Protein AF-A0A499VXT0-F1 (afdb_monomer_lite)

InterPro domains:
  IPR031423 Phosphatase SCO2771 [PF15698] (2-174)

Sequence (211 aa):
MLAARLAGPVATSREESLRSYRLFAARDPRVMIGLDPEWTWEPRDLIELMADKCGVSADPTHTSGHDVIDPERTLEALDAFAARLGKAARDKVPVLLGTGHPHRLLGFYAALADALSAAGCTVLTPAQGHCVDITTRFGLRTYNLDYVRGVALVREPDVLTAGRETGAHSHSPSRFAPRWRLPRRPATPSRNWSSGTMDGSAGQVSWGSRP

Radius of gyration: 21.41 Å; chains: 1; bounding box: 39×70×41 Å

pLDDT: mean 75.23, std 24.84, range [23.08, 97.75]

Structure (mmCIF, N/CA/C/O backbone):
data_AF-A0A499VXT0-F1
#
_entry.id   AF-A0A499VXT0-F1
#
loop_
_atom_site.group_PDB
_atom_site.id
_atom_site.type_symbol
_atom_site.label_atom_id
_atom_site.label_alt_id
_atom_site.label_comp_id
_atom_site.label_asym_id
_atom_site.label_entity_id
_atom_site.label_seq_id
_atom_site.pdbx_PDB_ins_code
_atom_site.Cartn_x
_atom_site.Cartn_y
_atom_site.Cartn_z
_atom_site.occupancy
_atom_site.B_iso_or_equiv
_atom_site.auth_seq_id
_atom_site.auth_comp_id
_atom_site.auth_asym_id
_atom_site.auth_atom_id
_atom_site.pdbx_PDB_model_num
ATOM 1 N N . MET A 1 1 ? -10.548 1.006 -14.641 1.00 73.19 1 MET A N 1
ATOM 2 C CA . MET A 1 1 ? -9.120 1.020 -14.252 1.00 73.19 1 MET A CA 1
ATOM 3 C C . MET A 1 1 ? -8.219 1.601 -15.345 1.00 73.19 1 MET A C 1
ATOM 5 O O . MET A 1 1 ? -7.500 2.552 -15.066 1.00 73.19 1 MET A O 1
ATOM 9 N N . LEU A 1 2 ? -8.327 1.113 -16.588 1.00 80.38 2 LEU A N 1
ATOM 10 C CA . LEU A 1 2 ? -7.557 1.602 -17.746 1.00 80.38 2 LEU A CA 1
ATOM 11 C C . LEU A 1 2 ? -7.797 3.087 -18.078 1.00 80.38 2 LEU A C 1
ATOM 13 O O . LEU A 1 2 ? -6.849 3.850 -18.219 1.00 80.38 2 LEU A O 1
ATOM 17 N N . ALA A 1 3 ? -9.061 3.529 -18.120 1.00 75.50 3 ALA A N 1
ATOM 18 C CA . ALA A 1 3 ? -9.408 4.927 -18.419 1.00 75.50 3 ALA A CA 1
ATOM 19 C C . ALA A 1 3 ? -8.821 5.932 -17.407 1.00 75.50 3 ALA A C 1
ATOM 21 O O . ALA A 1 3 ? -8.505 7.062 -17.762 1.00 75.50 3 ALA A O 1
ATOM 22 N N . ALA A 1 4 ? -8.636 5.500 -16.156 1.00 78.00 4 ALA A N 1
ATOM 23 C CA . ALA A 1 4 ? -8.031 6.297 -15.090 1.00 78.00 4 ALA A CA 1
ATOM 24 C C . ALA A 1 4 ? -6.498 6.143 -15.014 1.00 78.00 4 ALA A C 1
ATOM 26 O O . ALA A 1 4 ? -5.882 6.726 -14.126 1.00 78.00 4 ALA A O 1
ATOM 27 N N . ARG A 1 5 ? -5.889 5.347 -15.910 1.00 80.69 5 ARG A N 1
ATOM 28 C CA . ARG A 1 5 ? -4.453 5.011 -15.936 1.00 80.69 5 ARG A CA 1
ATOM 29 C C . ARG A 1 5 ? -3.916 4.482 -14.603 1.00 80.69 5 ARG A C 1
ATOM 31 O O . ARG A 1 5 ? -2.795 4.786 -14.209 1.00 80.69 5 ARG A O 1
ATOM 38 N N . LEU A 1 6 ? -4.740 3.692 -13.911 1.00 81.12 6 LEU A N 1
ATOM 39 C CA . LEU A 1 6 ? -4.331 2.968 -12.702 1.00 81.12 6 LEU A CA 1
ATOM 40 C C . LEU A 1 6 ? -3.666 1.621 -13.040 1.00 81.12 6 LEU A C 1
ATOM 42 O O . LEU A 1 6 ? -2.870 1.126 -12.255 1.00 81.12 6 LEU A O 1
ATOM 46 N N . ALA A 1 7 ? -4.007 1.046 -14.196 1.00 87.44 7 ALA A N 1
ATOM 47 C CA . ALA A 1 7 ? -3.336 -0.087 -14.835 1.00 87.44 7 ALA A CA 1
ATOM 48 C C . ALA A 1 7 ? -3.391 0.081 -16.357 1.00 87.44 7 ALA A C 1
ATOM 50 O O . ALA A 1 7 ? -4.061 0.987 -16.864 1.00 87.44 7 ALA A O 1
ATOM 51 N N . GLY A 1 8 ? -2.688 -0.790 -17.072 1.00 91.06 8 GLY A N 1
ATOM 52 C CA . GLY A 1 8 ? -2.240 -0.572 -18.437 1.00 91.06 8 GLY A CA 1
ATOM 53 C C . GLY A 1 8 ? -1.033 0.373 -18.450 1.00 91.06 8 GLY A C 1
ATOM 54 O O . GLY A 1 8 ? -0.278 0.413 -17.476 1.00 91.06 8 GLY A O 1
ATOM 55 N N . PRO A 1 9 ? -0.840 1.151 -19.527 1.00 90.56 9 PRO A N 1
ATOM 56 C CA . PRO A 1 9 ? 0.180 2.192 -19.569 1.00 90.56 9 PRO A CA 1
ATOM 57 C C . PRO A 1 9 ? -0.066 3.245 -18.482 1.00 90.56 9 PRO A C 1
ATOM 59 O O . PRO A 1 9 ? -1.096 3.930 -18.483 1.00 90.56 9 PRO A O 1
ATOM 62 N N . VAL A 1 10 ? 0.881 3.373 -17.554 1.00 90.81 10 VAL A N 1
ATOM 63 C CA . VAL A 1 10 ? 0.804 4.337 -16.450 1.00 90.81 10 VAL A CA 1
ATOM 64 C C . VAL A 1 10 ? 1.596 5.607 -16.762 1.00 90.81 10 VAL A C 1
ATOM 66 O O . VAL A 1 10 ? 2.358 5.685 -17.726 1.00 90.81 10 VAL A O 1
ATOM 69 N N . ALA A 1 11 ? 1.377 6.653 -15.962 1.00 88.12 11 ALA A N 1
ATOM 70 C CA . ALA A 1 11 ? 2.071 7.929 -16.137 1.00 88.12 11 ALA A CA 1
ATOM 71 C C . ALA A 1 11 ? 3.573 7.845 -15.808 1.00 88.12 11 ALA A C 1
ATOM 73 O O . ALA A 1 11 ? 4.356 8.605 -16.371 1.00 88.12 11 ALA A O 1
ATOM 74 N N . THR A 1 12 ? 3.962 6.935 -14.912 1.00 89.38 12 THR A N 1
ATOM 75 C CA . THR A 1 12 ? 5.358 6.703 -14.530 1.00 89.38 12 THR A CA 1
ATOM 76 C C . THR A 1 12 ? 6.137 6.125 -15.707 1.00 89.38 12 THR A C 1
ATOM 78 O O . THR A 1 12 ? 5.700 5.163 -16.346 1.00 89.38 12 THR A O 1
ATOM 81 N N . SER A 1 13 ? 7.289 6.722 -16.009 1.00 93.88 13 SER A N 1
ATOM 82 C CA . SER A 1 13 ? 8.159 6.213 -17.065 1.00 93.88 13 SER A CA 1
ATOM 83 C C . SER A 1 13 ? 8.985 5.026 -16.573 1.00 93.88 13 SER A C 1
ATOM 85 O O . SER A 1 13 ? 9.246 4.863 -15.376 1.00 93.88 13 SER A O 1
ATOM 87 N N . ARG A 1 14 ? 9.452 4.206 -17.512 1.00 94.94 14 ARG A N 1
ATOM 88 C CA . ARG A 1 14 ? 10.293 3.048 -17.216 1.00 94.94 14 ARG A CA 1
ATOM 89 C C . ARG A 1 14 ? 11.591 3.456 -16.515 1.00 94.94 14 ARG A C 1
ATOM 91 O O . ARG A 1 14 ? 12.034 2.787 -15.585 1.00 94.94 14 ARG A O 1
ATOM 98 N N . GLU A 1 15 ? 12.179 4.576 -16.916 1.00 95.50 15 GLU A N 1
ATOM 99 C CA . GLU A 1 15 ? 13.384 5.150 -16.319 1.00 95.50 15 GLU A CA 1
ATOM 100 C C . GLU A 1 15 ? 13.170 5.508 -14.844 1.00 95.50 15 GLU A C 1
ATOM 102 O O . GLU A 1 15 ? 14.041 5.249 -14.009 1.00 95.50 15 GLU A O 1
ATOM 107 N N . GLU A 1 16 ? 12.012 6.088 -14.515 1.00 94.25 16 GLU A N 1
ATOM 108 C CA . GLU A 1 16 ? 11.658 6.472 -13.150 1.00 94.25 16 GLU A CA 1
ATOM 109 C C . GLU A 1 16 ? 11.436 5.244 -12.259 1.00 94.25 16 GLU A C 1
ATOM 111 O O . GLU A 1 16 ? 11.973 5.190 -11.144 1.00 94.25 16 GLU A O 1
ATOM 116 N N . SER A 1 17 ? 10.744 4.219 -12.767 1.00 93.12 17 SER A N 1
ATOM 117 C CA . SER A 1 17 ? 10.597 2.928 -12.084 1.00 93.12 17 SER A CA 1
ATOM 118 C C . SER A 1 17 ? 11.957 2.279 -11.816 1.00 93.12 17 SER A C 1
ATOM 120 O O . SER A 1 17 ? 12.287 1.975 -10.669 1.00 93.12 17 SER A O 1
ATOM 122 N N . LEU A 1 18 ? 12.810 2.148 -12.840 1.00 94.69 18 LEU A N 1
ATOM 123 C CA . LEU A 1 18 ? 14.141 1.546 -12.700 1.00 94.69 18 LEU A CA 1
ATOM 124 C C . LEU A 1 18 ? 15.046 2.341 -11.751 1.00 94.69 18 LEU A C 1
ATOM 126 O O . LEU A 1 18 ? 15.821 1.753 -10.991 1.00 94.69 18 LEU A O 1
ATOM 130 N N . ARG A 1 19 ? 14.955 3.675 -11.757 1.00 94.62 19 ARG A N 1
ATOM 131 C CA . ARG A 1 19 ? 15.647 4.521 -10.778 1.00 94.62 19 ARG A CA 1
ATOM 132 C C . ARG A 1 19 ? 15.166 4.225 -9.361 1.00 94.62 19 ARG A C 1
ATOM 134 O O . ARG A 1 19 ? 15.997 4.084 -8.466 1.00 94.62 19 ARG A O 1
ATOM 141 N N . SER A 1 20 ? 13.858 4.108 -9.165 1.00 92.62 20 SER A N 1
ATOM 142 C CA . SER A 1 20 ? 13.257 3.811 -7.864 1.00 92.62 20 SER A CA 1
ATOM 143 C C . SER A 1 20 ? 13.682 2.434 -7.354 1.00 92.62 20 SER A C 1
ATOM 145 O O . SER A 1 20 ? 14.049 2.313 -6.190 1.00 92.62 20 SER A O 1
ATOM 147 N N . TYR A 1 21 ? 13.758 1.424 -8.226 1.00 93.44 21 TYR A N 1
ATOM 148 C CA . TYR A 1 21 ? 14.245 0.089 -7.856 1.00 93.44 21 TYR A CA 1
ATOM 149 C C . TYR A 1 21 ? 15.710 0.122 -7.411 1.00 93.44 21 TYR A C 1
ATOM 151 O O . TYR A 1 21 ? 16.055 -0.459 -6.386 1.00 93.44 21 TYR A O 1
ATOM 159 N N . ARG A 1 22 ? 16.578 0.854 -8.122 1.00 93.94 22 ARG A N 1
ATOM 160 C CA . ARG A 1 22 ? 17.987 1.020 -7.716 1.00 93.94 22 ARG A CA 1
ATOM 161 C C . ARG A 1 22 ? 18.115 1.727 -6.365 1.00 93.94 22 ARG A C 1
ATOM 163 O O . ARG A 1 22 ? 18.929 1.320 -5.544 1.00 93.94 22 ARG A O 1
ATOM 170 N N . LEU A 1 23 ? 17.309 2.761 -6.125 1.00 92.75 23 LEU A N 1
ATOM 171 C CA . LEU A 1 23 ? 17.289 3.475 -4.846 1.00 92.75 23 LEU A CA 1
ATOM 172 C C . LEU A 1 23 ? 16.755 2.590 -3.706 1.00 92.75 23 LEU A C 1
ATOM 174 O O . LEU A 1 23 ? 17.313 2.618 -2.613 1.00 92.75 23 LEU A O 1
ATOM 178 N N . PHE A 1 24 ? 15.740 1.762 -3.967 1.00 92.44 24 PHE A N 1
ATOM 179 C CA . PHE A 1 24 ? 15.217 0.800 -2.994 1.00 92.44 24 PHE A CA 1
ATOM 180 C C . PHE A 1 24 ? 16.256 -0.276 -2.650 1.00 92.44 24 PHE A C 1
ATOM 182 O O . PHE A 1 24 ? 16.489 -0.551 -1.475 1.00 92.44 24 PHE A O 1
ATOM 189 N N . ALA A 1 25 ? 16.939 -0.834 -3.656 1.00 91.75 25 ALA A N 1
ATOM 190 C CA . ALA A 1 25 ? 18.054 -1.768 -3.465 1.00 91.75 25 ALA A CA 1
ATOM 191 C C . ALA A 1 25 ? 19.171 -1.154 -2.600 1.00 91.75 25 ALA A C 1
ATOM 193 O O . ALA A 1 25 ? 19.692 -1.801 -1.693 1.00 91.75 25 ALA A O 1
ATOM 194 N N . ALA A 1 26 ? 19.469 0.132 -2.814 1.00 91.31 26 ALA A N 1
ATOM 195 C CA . ALA A 1 26 ? 20.426 0.903 -2.021 1.00 91.31 26 ALA A CA 1
ATOM 196 C C . ALA A 1 26 ? 19.905 1.334 -0.633 1.00 91.31 26 ALA A C 1
ATOM 198 O O . ALA A 1 26 ? 20.615 2.030 0.092 1.00 91.31 26 ALA A O 1
ATOM 199 N N . ARG A 1 27 ? 18.681 0.937 -0.254 1.00 88.50 27 ARG A N 1
ATOM 200 C CA . ARG A 1 27 ? 18.006 1.316 0.998 1.00 88.50 27 ARG A CA 1
ATOM 201 C C . ARG A 1 27 ? 17.884 2.829 1.197 1.00 88.50 27 ARG A C 1
ATOM 203 O O . ARG A 1 27 ? 17.946 3.320 2.324 1.00 88.50 27 ARG A O 1
ATOM 210 N N . ASP A 1 28 ? 17.703 3.576 0.109 1.00 87.75 28 ASP A N 1
ATOM 211 C CA . ASP A 1 28 ? 17.474 5.014 0.192 1.00 87.75 28 ASP A CA 1
ATOM 212 C C . ASP A 1 28 ? 16.143 5.274 0.914 1.00 87.75 28 ASP A C 1
ATOM 214 O O . ASP A 1 28 ? 15.084 4.902 0.393 1.00 87.75 28 ASP A O 1
ATOM 218 N N . PRO A 1 29 ? 16.156 5.938 2.086 1.00 81.88 29 PRO A N 1
ATOM 219 C CA . PRO A 1 29 ? 14.971 6.090 2.922 1.00 81.88 29 PRO A CA 1
ATOM 220 C C . PRO A 1 29 ? 13.816 6.779 2.192 1.00 81.88 29 PRO A C 1
ATOM 222 O O . PRO A 1 29 ? 12.668 6.576 2.557 1.00 81.88 29 PRO A O 1
ATOM 225 N N . ARG A 1 30 ? 14.064 7.554 1.133 1.00 81.81 30 ARG A N 1
ATOM 226 C CA . ARG A 1 30 ? 13.019 8.304 0.419 1.00 81.81 30 ARG A CA 1
ATOM 227 C C . ARG A 1 30 ? 12.091 7.427 -0.422 1.00 81.81 30 ARG A C 1
ATOM 229 O O . ARG A 1 30 ? 11.018 7.891 -0.791 1.00 81.81 30 ARG A O 1
ATOM 236 N N . VAL A 1 31 ? 12.497 6.198 -0.748 1.00 86.06 31 VAL A N 1
ATOM 237 C CA . VAL A 1 31 ? 11.720 5.272 -1.598 1.00 86.06 31 VAL A CA 1
ATOM 238 C C . VAL A 1 31 ? 11.387 3.954 -0.903 1.00 86.06 31 VAL A C 1
ATOM 240 O O . VAL A 1 31 ? 10.840 3.054 -1.529 1.00 86.06 31 VAL A O 1
ATOM 243 N N . MET A 1 32 ? 11.692 3.834 0.390 1.00 83.44 32 MET A N 1
ATOM 244 C CA . MET A 1 32 ? 11.413 2.619 1.157 1.00 83.44 32 MET A CA 1
ATOM 245 C C . MET A 1 32 ? 9.925 2.420 1.452 1.00 83.44 32 MET A C 1
ATOM 247 O O . MET A 1 32 ? 9.547 1.314 1.816 1.00 83.44 32 MET A O 1
ATOM 251 N N . ILE A 1 33 ? 9.074 3.448 1.301 1.00 77.88 33 ILE A N 1
ATOM 252 C CA . ILE A 1 33 ? 7.602 3.355 1.415 1.00 77.88 33 ILE A CA 1
ATOM 253 C C . ILE A 1 33 ? 7.114 2.636 2.684 1.00 77.88 33 ILE A C 1
ATOM 255 O O . ILE A 1 33 ? 6.152 1.874 2.658 1.00 77.88 33 ILE A O 1
ATOM 259 N N . GLY A 1 34 ? 7.776 2.872 3.821 1.00 73.88 34 GLY A N 1
ATOM 260 C CA . GLY A 1 34 ? 7.408 2.219 5.086 1.00 73.88 34 GLY A CA 1
ATOM 261 C C . GLY A 1 34 ? 7.994 0.816 5.279 1.00 73.88 34 GLY A C 1
ATOM 262 O O . GLY A 1 34 ? 7.798 0.228 6.339 1.00 73.88 34 GLY A O 1
ATOM 263 N N . LEU A 1 35 ? 8.703 0.272 4.288 1.00 80.62 35 LEU A N 1
ATOM 264 C CA . LEU A 1 35 ? 9.250 -1.082 4.310 1.00 80.62 35 LEU A CA 1
ATOM 265 C C . LEU A 1 35 ? 10.674 -1.104 4.880 1.00 80.62 35 LEU A C 1
ATOM 267 O O . LEU A 1 35 ? 11.511 -0.267 4.552 1.00 80.62 35 LEU A O 1
ATOM 271 N N . ASP A 1 36 ? 10.958 -2.119 5.695 1.00 81.56 36 ASP A N 1
ATOM 272 C CA . ASP A 1 36 ? 12.302 -2.477 6.159 1.00 81.56 36 ASP A CA 1
ATOM 273 C C . ASP A 1 36 ? 12.585 -3.921 5.710 1.00 81.56 36 ASP A C 1
ATOM 275 O O . ASP A 1 36 ? 12.209 -4.868 6.408 1.00 81.56 36 ASP A O 1
ATOM 279 N N . PRO A 1 37 ? 13.122 -4.129 4.492 1.00 82.38 37 PRO A N 1
ATOM 280 C CA . PRO A 1 37 ? 13.325 -5.463 3.952 1.00 82.38 37 PRO A CA 1
ATOM 281 C C . PRO A 1 37 ? 14.338 -6.238 4.800 1.00 82.38 37 PRO A C 1
ATOM 283 O O . PRO A 1 37 ? 15.437 -5.759 5.093 1.00 82.38 37 PRO A O 1
ATOM 286 N N . GLU A 1 38 ? 13.975 -7.472 5.164 1.00 82.94 38 GLU A N 1
ATOM 287 C CA . GLU A 1 38 ? 14.787 -8.324 6.046 1.00 82.94 38 GLU A CA 1
ATOM 288 C C . GLU A 1 38 ? 16.175 -8.650 5.455 1.00 82.94 38 GLU A C 1
ATOM 290 O O . GLU A 1 38 ? 17.108 -8.924 6.206 1.00 82.94 38 GLU A O 1
ATOM 295 N N . TRP A 1 39 ? 16.333 -8.589 4.130 1.00 84.88 39 TRP A N 1
ATOM 296 C CA . TRP A 1 39 ? 17.590 -8.843 3.420 1.00 84.88 39 TRP A CA 1
ATOM 297 C C . TRP A 1 39 ? 17.891 -7.767 2.368 1.00 84.88 39 TRP A C 1
ATOM 299 O O . TRP A 1 39 ? 17.098 -6.851 2.128 1.00 84.88 39 TRP A O 1
ATOM 309 N N . THR A 1 40 ? 19.080 -7.843 1.774 1.00 86.31 40 THR A N 1
ATOM 310 C CA . THR A 1 40 ? 19.503 -6.969 0.673 1.00 86.31 40 THR A CA 1
ATOM 311 C C . THR A 1 40 ? 18.896 -7.452 -0.637 1.00 86.31 40 THR A C 1
ATOM 313 O O . THR A 1 40 ? 18.905 -8.647 -0.919 1.00 86.31 40 THR A O 1
ATOM 316 N N . TRP A 1 41 ? 18.366 -6.518 -1.419 1.00 90.44 41 TRP A N 1
ATOM 317 C CA . TRP A 1 41 ? 17.785 -6.780 -2.730 1.00 90.44 41 TRP A CA 1
ATOM 318 C C . TRP A 1 41 ? 18.709 -6.241 -3.808 1.00 90.44 41 TRP A C 1
ATOM 320 O O . TRP A 1 41 ? 19.132 -5.091 -3.711 1.00 90.44 41 TRP A O 1
ATOM 330 N N . GLU A 1 42 ? 18.964 -7.025 -4.852 1.00 91.31 42 GLU A N 1
ATOM 331 C CA . GLU A 1 42 ? 19.613 -6.502 -6.050 1.00 91.31 42 GLU A CA 1
ATOM 332 C C . GLU A 1 42 ? 18.572 -5.865 -6.987 1.00 91.31 42 GLU A C 1
ATOM 334 O O . GLU A 1 42 ? 17.413 -6.294 -7.018 1.00 91.31 42 GLU A O 1
ATOM 339 N N . PRO A 1 43 ? 18.952 -4.877 -7.821 1.00 89.56 43 PRO A N 1
ATOM 340 C CA . PRO A 1 43 ? 18.027 -4.264 -8.775 1.00 89.56 43 PRO A CA 1
ATOM 341 C C . PRO A 1 43 ? 17.334 -5.273 -9.702 1.00 89.56 43 PRO A C 1
ATOM 343 O O . PRO A 1 43 ? 16.180 -5.074 -10.073 1.00 89.56 43 PRO A O 1
ATOM 346 N N . ARG A 1 44 ? 18.017 -6.370 -10.058 1.00 90.44 44 ARG A N 1
ATOM 347 C CA . ARG A 1 44 ? 17.438 -7.462 -10.855 1.00 90.44 44 ARG A CA 1
ATOM 348 C C . ARG A 1 44 ? 16.328 -8.191 -10.099 1.00 90.44 44 ARG A C 1
ATOM 350 O O . ARG A 1 44 ? 15.267 -8.398 -10.676 1.00 90.44 44 ARG A O 1
ATOM 357 N N . ASP A 1 45 ? 16.550 -8.526 -8.828 1.00 92.19 45 ASP A N 1
ATOM 358 C CA . ASP A 1 45 ? 15.551 -9.216 -8.003 1.00 92.19 45 ASP A CA 1
ATOM 359 C C . ASP A 1 45 ? 14.278 -8.367 -7.860 1.00 92.19 45 ASP A C 1
ATOM 361 O O . ASP A 1 45 ? 13.168 -8.894 -7.844 1.00 92.19 45 ASP A O 1
ATOM 365 N N . LEU A 1 46 ? 14.426 -7.038 -7.795 1.00 92.44 46 LEU A N 1
ATOM 366 C CA . LEU A 1 46 ? 13.290 -6.116 -7.768 1.00 92.44 46 LEU A CA 1
ATOM 367 C C . LEU A 1 46 ? 12.545 -6.074 -9.102 1.00 92.44 46 LEU A C 1
ATOM 369 O O . LEU A 1 46 ? 11.322 -6.063 -9.093 1.00 92.44 46 LEU A O 1
ATOM 373 N N . ILE A 1 47 ? 13.240 -6.086 -10.243 1.00 93.94 47 ILE A N 1
ATOM 374 C CA . ILE A 1 47 ? 12.577 -6.157 -11.556 1.00 93.94 47 ILE A CA 1
ATOM 375 C C . ILE A 1 47 ? 11.782 -7.459 -11.677 1.00 93.94 47 ILE A C 1
ATOM 377 O O . ILE A 1 47 ? 10.627 -7.423 -12.089 1.00 93.94 47 ILE A O 1
ATOM 381 N N . GLU A 1 48 ? 12.369 -8.589 -11.280 1.00 94.31 48 GLU A N 1
ATOM 382 C CA . GLU A 1 48 ? 11.688 -9.888 -11.283 1.00 94.31 48 GLU A CA 1
ATOM 383 C C . GLU A 1 48 ? 10.471 -9.886 -10.348 1.00 94.31 48 GLU A C 1
ATOM 385 O O . GLU A 1 48 ? 9.391 -10.325 -10.740 1.00 94.31 48 GLU A O 1
ATOM 390 N N . LEU A 1 49 ? 10.608 -9.318 -9.145 1.00 93.75 49 LEU A N 1
ATOM 391 C CA . LEU A 1 49 ? 9.498 -9.154 -8.207 1.00 93.75 49 LEU A CA 1
ATOM 392 C C . LEU A 1 49 ? 8.379 -8.288 -8.791 1.00 93.75 49 LEU A C 1
ATOM 394 O O . LEU A 1 49 ? 7.208 -8.635 -8.670 1.00 93.75 49 LEU A O 1
ATOM 398 N N . MET A 1 50 ? 8.718 -7.156 -9.404 1.00 94.75 50 MET A N 1
ATOM 399 C CA . MET A 1 50 ? 7.729 -6.242 -9.970 1.00 94.75 50 MET A CA 1
ATOM 400 C C . MET A 1 50 ? 7.076 -6.833 -11.220 1.00 94.75 50 MET A C 1
ATOM 402 O O . MET A 1 50 ? 5.891 -6.604 -11.449 1.00 94.75 50 MET A O 1
ATOM 406 N N . ALA A 1 51 ? 7.799 -7.629 -12.009 1.00 95.38 51 ALA A N 1
ATOM 407 C CA . ALA A 1 51 ? 7.220 -8.373 -13.122 1.00 95.38 51 ALA A CA 1
ATOM 408 C C . ALA A 1 51 ? 6.228 -9.431 -12.615 1.00 95.38 51 ALA A C 1
ATOM 410 O O . ALA A 1 51 ? 5.127 -9.551 -13.144 1.00 95.38 51 ALA A O 1
ATOM 411 N N . ASP A 1 52 ? 6.562 -10.138 -11.532 1.00 94.88 52 ASP A N 1
ATOM 412 C CA . ASP A 1 52 ? 5.653 -11.100 -10.902 1.00 94.88 52 ASP A CA 1
ATOM 413 C C . ASP A 1 52 ? 4.438 -10.427 -10.240 1.00 94.88 52 ASP A C 1
ATOM 415 O O . ASP A 1 52 ? 3.308 -10.882 -10.381 1.00 94.88 52 ASP A O 1
ATOM 419 N N . LYS A 1 53 ? 4.615 -9.326 -9.508 1.00 94.19 53 LYS A N 1
ATOM 420 C CA . LYS A 1 53 ? 3.514 -8.718 -8.738 1.00 94.19 53 LYS A CA 1
ATOM 421 C C . LYS A 1 53 ? 2.690 -7.704 -9.512 1.00 94.19 53 LYS A C 1
ATOM 423 O O . LYS A 1 53 ? 1.503 -7.569 -9.239 1.00 94.19 53 LYS A O 1
ATOM 428 N N . CYS A 1 54 ? 3.300 -7.004 -10.456 1.00 94.56 54 CYS A N 1
ATOM 429 C CA . CYS A 1 54 ? 2.672 -5.901 -11.177 1.00 94.56 54 CYS A CA 1
ATOM 430 C C . CYS A 1 54 ? 2.633 -6.124 -12.691 1.00 94.56 54 CYS A C 1
ATOM 432 O O . CYS A 1 54 ? 2.013 -5.326 -13.382 1.00 94.56 54 CYS A O 1
ATOM 434 N N . GLY A 1 55 ? 3.283 -7.169 -13.216 1.00 94.56 55 GLY A N 1
ATOM 435 C CA . GLY A 1 55 ? 3.309 -7.459 -14.652 1.00 94.56 55 GLY A CA 1
ATOM 436 C C . GLY A 1 55 ? 4.112 -6.461 -15.487 1.00 94.56 55 GLY A C 1
ATOM 437 O O . GLY A 1 55 ? 3.910 -6.378 -16.696 1.00 94.56 55 GLY A O 1
ATOM 438 N N . VAL A 1 56 ? 5.029 -5.707 -14.866 1.00 95.19 56 VAL A N 1
ATOM 439 C CA . VAL A 1 56 ? 5.971 -4.859 -15.614 1.00 95.19 56 VAL A CA 1
ATOM 440 C C . VAL A 1 56 ? 6.907 -5.728 -16.464 1.00 95.19 56 VAL A C 1
ATOM 442 O O . VAL A 1 56 ? 7.106 -6.913 -16.188 1.00 95.19 56 VAL A O 1
ATOM 445 N N . SER A 1 57 ? 7.557 -5.136 -17.470 1.00 93.62 57 SER A N 1
ATOM 446 C CA . SER A 1 57 ? 8.541 -5.865 -18.280 1.00 93.62 57 SER A CA 1
ATOM 447 C C . SER A 1 57 ? 9.696 -6.406 -17.422 1.00 93.62 57 SER A C 1
ATOM 449 O O . SER A 1 57 ? 10.341 -5.653 -16.685 1.00 93.62 57 SER A O 1
ATOM 451 N N . ALA A 1 58 ? 9.984 -7.704 -17.553 1.00 93.69 58 ALA A N 1
ATOM 452 C CA . ALA A 1 58 ? 11.146 -8.360 -16.948 1.00 93.69 58 ALA A CA 1
ATOM 453 C C . ALA A 1 58 ? 12.422 -8.236 -17.805 1.00 93.69 58 ALA A C 1
ATOM 455 O O . ALA A 1 58 ? 13.502 -8.634 -17.368 1.00 93.69 58 ALA A O 1
ATOM 456 N N . ASP A 1 59 ? 12.309 -7.713 -19.031 1.00 91.62 59 ASP A N 1
ATOM 457 C CA . ASP A 1 59 ? 13.432 -7.584 -19.955 1.00 91.62 59 ASP A CA 1
ATOM 458 C C . ASP A 1 59 ? 14.433 -6.530 -19.439 1.00 91.62 59 ASP A C 1
ATOM 460 O O . ASP A 1 59 ? 14.080 -5.351 -19.323 1.00 91.62 59 ASP A O 1
ATOM 464 N N . PRO A 1 60 ? 15.692 -6.910 -19.144 1.00 86.31 60 PRO A N 1
ATOM 465 C CA . PRO A 1 60 ? 16.701 -5.972 -18.658 1.00 86.31 60 PRO A CA 1
ATOM 466 C C . PRO A 1 60 ? 17.122 -4.937 -19.710 1.00 86.31 60 PRO A C 1
ATOM 468 O O . PRO A 1 60 ? 17.704 -3.914 -19.351 1.00 86.31 60 PRO A O 1
ATOM 471 N N . THR A 1 61 ? 16.852 -5.186 -20.993 1.00 90.75 61 THR A N 1
ATOM 472 C CA . THR A 1 61 ? 17.139 -4.243 -22.082 1.00 90.75 61 THR A CA 1
ATOM 473 C C . THR A 1 61 ? 16.044 -3.183 -22.230 1.00 90.75 61 THR A C 1
ATOM 475 O O . THR A 1 61 ? 16.302 -2.091 -22.743 1.00 90.75 61 THR A O 1
ATOM 478 N N . HIS A 1 62 ? 14.849 -3.443 -21.689 1.00 92.56 62 HIS A N 1
ATOM 479 C CA . HIS A 1 62 ? 13.740 -2.499 -21.679 1.00 92.56 62 HIS A CA 1
ATOM 480 C C . HIS A 1 62 ? 13.935 -1.426 -20.598 1.00 92.56 62 HIS A C 1
ATOM 482 O O . HIS A 1 62 ? 13.519 -1.561 -19.439 1.00 92.56 62 HIS A O 1
ATOM 488 N N . THR A 1 63 ? 14.614 -0.351 -20.995 1.00 93.06 63 THR A N 1
ATOM 489 C CA . THR A 1 63 ? 15.103 0.696 -20.088 1.00 93.06 63 THR A CA 1
ATOM 490 C C . THR A 1 63 ? 14.411 2.047 -20.236 1.00 93.06 63 THR A C 1
ATOM 492 O O . THR A 1 63 ? 14.591 2.886 -19.356 1.00 93.06 63 THR A O 1
ATOM 495 N N . SER A 1 64 ? 13.603 2.251 -21.280 1.00 93.25 64 SER A N 1
ATOM 496 C CA . SER A 1 64 ? 12.949 3.527 -21.584 1.00 93.25 64 SER A CA 1
ATOM 497 C C . SER A 1 64 ? 11.505 3.369 -22.061 1.00 93.25 64 SER A C 1
ATOM 499 O O . SER A 1 64 ? 11.098 2.295 -22.510 1.00 93.25 64 SER A O 1
ATOM 501 N N . GLY A 1 65 ? 10.734 4.456 -21.969 1.00 92.12 65 GLY A N 1
ATOM 502 C CA . GLY A 1 65 ? 9.335 4.514 -22.403 1.00 92.12 65 GLY A CA 1
ATOM 503 C C . GLY A 1 65 ? 8.335 4.512 -21.244 1.00 92.12 65 GLY A C 1
ATOM 504 O O . GLY A 1 65 ? 8.658 4.900 -20.124 1.00 92.12 65 GLY A O 1
ATOM 505 N N . HIS A 1 66 ? 7.095 4.105 -21.515 1.00 88.69 66 HIS A N 1
ATOM 506 C CA . HIS A 1 66 ? 6.057 4.002 -20.487 1.00 88.69 66 HIS A CA 1
ATOM 507 C C . HIS A 1 66 ? 6.161 2.679 -19.738 1.00 88.69 66 HIS A C 1
ATOM 509 O O . HIS A 1 66 ? 6.292 1.629 -20.365 1.00 88.69 66 HIS A O 1
ATOM 515 N N . ASP A 1 67 ? 6.046 2.726 -18.411 1.00 91.31 67 ASP A N 1
ATOM 516 C CA . ASP A 1 67 ? 5.851 1.505 -17.638 1.00 91.31 67 ASP A CA 1
ATOM 517 C C . ASP A 1 67 ? 4.387 1.050 -17.742 1.00 91.31 67 ASP A C 1
ATOM 519 O O . ASP A 1 67 ? 3.475 1.834 -18.044 1.00 91.31 67 ASP A O 1
ATOM 523 N N . VAL A 1 68 ? 4.157 -0.237 -17.506 1.00 93.19 68 VAL A N 1
ATOM 524 C CA . VAL A 1 68 ? 2.833 -0.859 -17.610 1.00 93.19 68 VAL A CA 1
ATOM 525 C C . VAL A 1 68 ? 2.557 -1.637 -16.338 1.00 93.19 68 VAL A C 1
ATOM 527 O O . VAL A 1 68 ? 3.394 -2.420 -15.904 1.00 93.19 68 VAL A O 1
ATOM 530 N N . ILE A 1 69 ? 1.372 -1.445 -15.767 1.00 94.62 69 ILE A N 1
ATOM 531 C CA . ILE A 1 69 ? 0.856 -2.301 -14.698 1.00 94.62 69 ILE A CA 1
ATOM 532 C C . ILE A 1 69 ? -0.200 -3.217 -15.309 1.00 94.62 69 ILE A C 1
ATOM 534 O O . ILE A 1 69 ? -1.153 -2.739 -15.918 1.00 94.62 69 ILE A O 1
ATOM 538 N N . ASP A 1 70 ? -0.039 -4.523 -15.155 1.00 95.44 70 ASP A N 1
ATOM 539 C CA . ASP A 1 70 ? -0.956 -5.538 -15.666 1.00 95.44 70 ASP A CA 1
ATOM 540 C C . ASP A 1 70 ? -2.341 -5.416 -14.979 1.00 95.44 70 ASP A C 1
ATOM 542 O O . ASP A 1 70 ? -2.433 -5.471 -13.741 1.00 95.44 70 ASP A O 1
ATOM 546 N N . PRO A 1 71 ? -3.423 -5.168 -15.745 1.00 94.25 71 PRO A N 1
ATOM 547 C CA . PRO A 1 71 ? -4.764 -4.993 -15.190 1.00 94.25 71 PRO A CA 1
ATOM 548 C C . PRO A 1 71 ? -5.294 -6.241 -14.486 1.00 94.25 71 PRO A C 1
ATOM 550 O O . PRO A 1 71 ? -5.869 -6.125 -13.406 1.00 94.25 71 PRO A O 1
ATOM 553 N N . GLU A 1 72 ? -5.088 -7.414 -15.072 1.00 94.75 72 GLU A N 1
ATOM 554 C CA . GLU A 1 72 ? -5.542 -8.706 -14.574 1.00 94.75 72 GLU A CA 1
ATOM 555 C C . GLU A 1 72 ? -4.861 -9.027 -13.243 1.00 94.75 72 GLU A C 1
ATOM 557 O O . GLU A 1 72 ? -5.546 -9.276 -12.249 1.00 94.75 72 GLU A O 1
ATOM 562 N N . ARG A 1 73 ? -3.533 -8.870 -13.161 1.00 94.88 73 ARG A N 1
ATOM 563 C CA . ARG A 1 73 ? -2.793 -9.001 -11.891 1.00 94.88 73 ARG A CA 1
ATOM 564 C C . ARG A 1 73 ? -3.264 -8.002 -10.847 1.00 94.88 73 ARG A C 1
ATOM 566 O O . ARG A 1 73 ? -3.278 -8.306 -9.653 1.00 94.88 73 ARG A O 1
ATOM 573 N N . THR A 1 74 ? -3.653 -6.800 -11.271 1.00 94.50 74 THR A N 1
ATOM 574 C CA . THR A 1 74 ? -4.174 -5.822 -10.317 1.00 94.50 74 THR A CA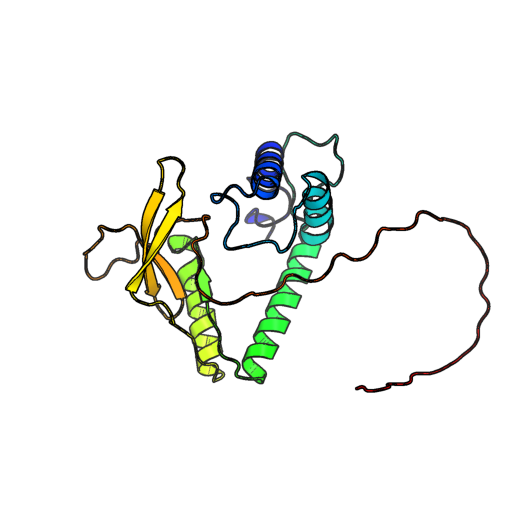 1
ATOM 575 C C . THR A 1 74 ? -5.546 -6.220 -9.784 1.00 94.50 74 THR A C 1
ATOM 577 O O . THR A 1 74 ? -5.791 -6.064 -8.589 1.00 94.50 74 THR A O 1
ATOM 580 N N . LEU A 1 75 ? -6.434 -6.751 -10.627 1.00 95.00 75 LEU A N 1
ATOM 581 C CA . LEU A 1 75 ? -7.729 -7.273 -10.184 1.00 95.00 75 LEU A CA 1
ATOM 582 C C . LEU A 1 75 ? -7.543 -8.438 -9.207 1.00 95.00 75 LEU A C 1
ATOM 584 O O . LEU A 1 75 ? -8.113 -8.404 -8.119 1.00 95.00 75 LEU A O 1
ATOM 588 N N . GLU A 1 76 ? -6.661 -9.388 -9.522 1.00 95.81 76 GLU A N 1
ATOM 589 C CA . GLU A 1 76 ? -6.324 -10.499 -8.622 1.00 95.81 76 GLU A CA 1
ATOM 590 C C . GLU A 1 76 ? -5.795 -10.005 -7.264 1.00 95.81 76 GLU A C 1
ATOM 592 O O . GLU A 1 76 ? -6.187 -10.504 -6.204 1.00 95.81 76 GLU A O 1
ATOM 597 N N . ALA A 1 77 ? -4.930 -8.986 -7.265 1.00 94.69 77 ALA A N 1
ATOM 598 C CA . ALA A 1 77 ? -4.410 -8.390 -6.038 1.00 94.69 77 ALA A CA 1
ATOM 599 C C . ALA A 1 77 ? -5.499 -7.667 -5.225 1.00 94.69 77 ALA A C 1
ATOM 601 O O . ALA A 1 77 ? -5.495 -7.735 -3.992 1.00 94.69 77 ALA A O 1
ATOM 602 N N . LEU A 1 78 ? -6.441 -6.992 -5.892 1.00 94.75 78 LEU A N 1
ATOM 603 C CA . LEU A 1 78 ? -7.584 -6.346 -5.245 1.00 94.75 78 LEU A CA 1
ATOM 604 C C . LEU A 1 78 ? -8.538 -7.375 -4.627 1.00 94.75 78 LEU A C 1
ATOM 606 O O . LEU A 1 78 ? -8.977 -7.177 -3.492 1.00 94.75 78 LEU A O 1
ATOM 610 N N . ASP A 1 79 ? -8.790 -8.493 -5.305 1.00 96.44 79 ASP A N 1
ATOM 611 C CA . ASP A 1 79 ? -9.597 -9.596 -4.773 1.00 96.44 79 ASP A CA 1
ATOM 612 C C . ASP A 1 79 ? -8.930 -10.235 -3.550 1.00 96.44 79 ASP A C 1
ATOM 614 O O . ASP A 1 79 ? -9.571 -10.451 -2.515 1.00 96.44 79 ASP A O 1
ATOM 618 N N . ALA A 1 80 ? -7.614 -10.463 -3.608 1.00 96.75 80 ALA A N 1
ATOM 619 C CA . ALA A 1 80 ? -6.846 -10.959 -2.469 1.00 96.75 80 ALA A CA 1
ATOM 620 C C . ALA A 1 80 ? -6.885 -9.983 -1.278 1.00 96.75 80 ALA A C 1
ATOM 622 O O . ALA A 1 80 ? -7.032 -10.399 -0.121 1.00 96.75 80 ALA A O 1
ATOM 623 N N . PHE A 1 81 ? -6.799 -8.677 -1.545 1.00 94.69 81 PHE A N 1
ATOM 624 C CA . PHE A 1 81 ? -6.927 -7.640 -0.524 1.00 94.69 81 PHE A CA 1
ATOM 625 C C . PHE A 1 81 ? -8.328 -7.629 0.104 1.00 94.69 81 PHE A C 1
ATOM 627 O O . PHE A 1 81 ? -8.451 -7.636 1.333 1.00 94.69 81 PHE A O 1
ATOM 634 N N . ALA A 1 82 ? -9.384 -7.703 -0.711 1.00 95.69 82 ALA A N 1
ATOM 635 C CA . ALA A 1 82 ? -10.764 -7.790 -0.244 1.00 95.69 82 ALA A CA 1
ATOM 636 C C . ALA A 1 82 ? -10.993 -9.041 0.620 1.00 95.69 82 ALA A C 1
ATOM 638 O O . ALA A 1 82 ? -11.573 -8.954 1.706 1.00 95.69 82 ALA A O 1
ATOM 639 N N . ALA A 1 83 ? -10.461 -10.197 0.210 1.00 97.31 83 ALA A N 1
ATOM 640 C CA . ALA A 1 83 ? -10.526 -11.427 0.994 1.00 97.31 83 ALA A CA 1
ATOM 641 C C . ALA A 1 83 ? -9.819 -11.283 2.354 1.00 97.31 83 ALA A C 1
ATOM 643 O O . ALA A 1 83 ? -10.341 -11.727 3.385 1.00 97.31 83 ALA A O 1
ATOM 644 N N . ARG A 1 84 ? -8.655 -10.619 2.387 1.00 95.88 84 ARG A N 1
ATOM 645 C CA . ARG A 1 84 ? -7.896 -10.368 3.620 1.00 95.88 84 ARG A CA 1
ATOM 646 C C . ARG A 1 84 ? -8.620 -9.420 4.575 1.00 95.88 84 ARG A C 1
ATOM 648 O O . ARG A 1 84 ? -8.583 -9.666 5.788 1.00 95.88 84 ARG A O 1
ATOM 655 N N . LEU A 1 85 ? -9.269 -8.382 4.049 1.00 94.75 85 LEU A N 1
ATOM 656 C CA . LEU A 1 85 ? -10.130 -7.476 4.814 1.00 94.75 85 LEU A CA 1
ATOM 657 C C . LEU A 1 85 ? -11.358 -8.208 5.358 1.00 94.75 85 LEU A C 1
ATOM 659 O O . LEU A 1 85 ? -11.639 -8.129 6.550 1.00 94.75 85 LEU A O 1
ATOM 663 N N . GLY A 1 86 ? -12.036 -8.998 4.522 1.00 96.44 86 GLY A N 1
ATOM 664 C CA . GLY A 1 86 ? -13.185 -9.797 4.942 1.00 96.44 86 GLY A CA 1
ATOM 665 C C . GLY A 1 86 ? -12.828 -10.792 6.047 1.00 96.44 86 GLY A C 1
ATOM 666 O O . GLY A 1 86 ? -13.593 -10.972 6.993 1.00 96.44 86 GLY A O 1
ATOM 667 N N . LYS A 1 87 ? -11.639 -11.404 5.981 1.00 97.44 87 LYS A N 1
ATOM 668 C CA . LYS A 1 87 ? -11.128 -12.242 7.073 1.00 97.44 87 LYS A CA 1
ATOM 669 C C . LYS A 1 87 ? -10.903 -11.429 8.351 1.00 97.44 87 LYS A C 1
ATOM 671 O O . LYS A 1 87 ? -11.322 -11.871 9.413 1.00 97.44 87 LYS A O 1
ATOM 676 N N . ALA A 1 88 ? -10.280 -10.252 8.249 1.00 95.62 88 ALA A N 1
ATOM 677 C CA . ALA A 1 88 ? -10.045 -9.387 9.403 1.00 95.62 88 ALA A CA 1
ATOM 678 C C . ALA A 1 88 ? -11.353 -9.005 10.112 1.00 95.62 88 ALA A C 1
ATOM 680 O O . ALA A 1 88 ? -11.428 -9.107 11.332 1.00 95.62 88 ALA A O 1
ATOM 681 N N . ALA A 1 89 ? -12.379 -8.644 9.335 1.00 97.06 89 ALA A N 1
ATOM 682 C CA . ALA A 1 89 ? -13.706 -8.304 9.836 1.00 97.06 89 ALA A CA 1
ATOM 683 C C . ALA A 1 89 ? -14.380 -9.485 10.553 1.00 97.06 89 ALA A C 1
ATOM 685 O O . ALA A 1 89 ? -14.867 -9.331 11.669 1.00 97.06 89 ALA A O 1
ATOM 686 N N . ARG A 1 90 ? -14.364 -10.684 9.950 1.00 97.38 90 ARG A N 1
ATOM 687 C CA . ARG A 1 90 ? -14.939 -11.895 10.570 1.00 97.38 90 ARG A CA 1
ATOM 688 C C . ARG A 1 90 ? -14.260 -12.253 11.888 1.00 97.38 90 ARG A C 1
ATOM 690 O O . ARG A 1 90 ? -14.938 -12.592 12.853 1.00 97.38 90 ARG A O 1
ATOM 697 N N . ASP A 1 91 ? -12.937 -12.154 11.915 1.00 97.75 91 ASP A N 1
ATOM 698 C CA . ASP A 1 91 ? -12.129 -12.473 13.090 1.00 97.75 91 ASP A CA 1
ATOM 699 C C . ASP A 1 91 ? -12.091 -11.323 14.115 1.00 97.75 91 ASP A C 1
ATOM 701 O O . ASP A 1 91 ? -11.530 -11.491 15.196 1.00 97.75 91 ASP A O 1
ATOM 705 N N . LYS A 1 92 ? -12.654 -10.152 13.776 1.00 97.00 92 LYS A N 1
ATOM 706 C CA . LYS A 1 92 ? -12.666 -8.928 14.596 1.00 97.00 92 LYS A CA 1
ATOM 707 C C . LYS A 1 92 ? -11.276 -8.509 15.078 1.00 97.00 92 LYS A C 1
ATOM 709 O O . LYS A 1 92 ? -11.104 -8.004 16.187 1.00 97.00 92 LYS A O 1
ATOM 714 N N . VAL A 1 93 ? -10.256 -8.734 14.250 1.00 96.75 93 VAL A N 1
ATOM 715 C CA . VAL A 1 93 ? -8.878 -8.401 14.632 1.00 96.75 93 VAL A CA 1
ATOM 716 C C . VAL A 1 93 ? -8.688 -6.882 14.690 1.00 96.75 93 VAL A C 1
ATOM 718 O O . VAL A 1 93 ? -9.310 -6.166 13.901 1.00 96.75 93 VAL A O 1
ATOM 721 N N . PRO A 1 94 ? -7.810 -6.373 15.570 1.00 95.81 94 PRO A N 1
ATOM 722 C CA . PRO A 1 94 ? -7.412 -4.973 15.543 1.00 95.81 94 PRO A CA 1
ATOM 723 C C . PRO A 1 94 ? -6.759 -4.592 14.209 1.00 95.81 94 PRO A C 1
ATOM 725 O O . PRO A 1 94 ? -6.000 -5.378 13.633 1.00 95.81 94 PRO A O 1
ATOM 728 N N . VAL A 1 95 ? -7.029 -3.378 13.730 1.00 95.38 95 VAL A N 1
ATOM 729 C CA . VAL A 1 95 ? -6.544 -2.869 12.439 1.00 95.38 95 VAL A CA 1
ATOM 730 C C . VAL A 1 95 ? -5.896 -1.498 12.592 1.00 95.38 95 VAL A C 1
ATOM 732 O O . VAL A 1 95 ? -6.353 -0.671 13.371 1.00 95.38 95 VAL A O 1
ATOM 735 N N . LEU A 1 96 ? -4.838 -1.249 11.823 1.00 93.38 96 LEU A N 1
ATOM 736 C CA . LEU A 1 96 ? -4.203 0.060 11.676 1.00 93.38 96 LEU A CA 1
ATOM 737 C C . LEU A 1 96 ? -4.277 0.454 10.202 1.00 93.38 96 LEU A C 1
ATOM 739 O O . LEU A 1 96 ? -3.877 -0.322 9.334 1.00 93.38 96 LEU A O 1
ATOM 743 N N . LEU A 1 97 ? -4.787 1.652 9.930 1.00 92.12 97 LEU A N 1
ATOM 744 C CA . LEU A 1 97 ? -4.934 2.196 8.583 1.00 92.12 97 LEU A CA 1
ATOM 745 C C . LEU A 1 97 ? -4.109 3.471 8.477 1.00 92.12 97 LEU A C 1
ATOM 747 O O . LEU A 1 97 ? -4.079 4.267 9.412 1.00 92.12 97 LEU A O 1
ATOM 751 N N . GLY A 1 98 ? -3.454 3.678 7.339 1.00 90.06 98 GLY A N 1
ATOM 752 C CA . GLY A 1 98 ? -2.656 4.872 7.104 1.00 90.06 98 GLY A CA 1
ATOM 753 C C . GLY A 1 98 ? -2.488 5.183 5.626 1.00 90.06 98 GLY A C 1
ATOM 754 O O . GLY A 1 98 ? -2.609 4.300 4.778 1.00 90.06 98 GLY A O 1
ATOM 755 N N . THR A 1 99 ? -2.219 6.449 5.311 1.00 86.62 99 THR A N 1
ATOM 756 C CA . THR A 1 99 ? -2.021 6.907 3.934 1.00 86.62 99 THR A CA 1
ATOM 757 C C . THR A 1 99 ? -0.931 7.969 3.820 1.00 86.62 99 THR A C 1
ATOM 759 O O . THR A 1 99 ? -0.916 8.956 4.550 1.00 86.62 99 THR A O 1
ATOM 762 N N . GLY A 1 100 ? -0.044 7.794 2.834 1.00 83.56 100 GLY A N 1
ATOM 763 C CA . GLY A 1 100 ? 0.890 8.832 2.374 1.00 83.56 100 GLY A CA 1
ATOM 764 C C . GLY A 1 100 ? 0.283 9.788 1.337 1.00 83.56 100 GLY A C 1
ATOM 765 O O . GLY A 1 100 ? 0.959 10.694 0.856 1.00 83.56 100 GLY A O 1
ATOM 766 N N . HIS A 1 101 ? -0.990 9.596 0.965 1.00 82.56 101 HIS A N 1
ATOM 767 C CA . HIS A 1 101 ? -1.713 10.444 0.010 1.00 82.56 101 HIS A CA 1
ATOM 768 C C . HIS A 1 101 ? -3.031 10.954 0.600 1.00 82.56 101 HIS A C 1
ATOM 770 O O . HIS A 1 101 ? -4.105 10.626 0.081 1.00 82.56 101 HIS A O 1
ATOM 776 N N . PRO A 1 102 ? -2.973 11.749 1.680 1.00 78.38 102 PRO A N 1
ATOM 777 C CA . PRO A 1 102 ? -4.156 12.165 2.428 1.00 78.38 102 PRO A CA 1
ATOM 778 C C . PRO A 1 102 ? -5.191 12.861 1.535 1.00 78.38 102 PRO A C 1
ATOM 780 O O . PRO A 1 102 ? -6.359 12.498 1.566 1.00 78.38 102 PRO A O 1
ATOM 783 N N . HIS A 1 103 ? -4.772 13.737 0.620 1.00 79.06 103 HIS A N 1
ATOM 784 C CA . HIS A 1 103 ? -5.702 14.452 -0.263 1.00 79.06 103 HIS A CA 1
ATOM 785 C C . HIS A 1 103 ? -6.533 13.567 -1.204 1.00 79.06 103 HIS A C 1
ATOM 787 O O . HIS A 1 103 ? -7.625 13.962 -1.595 1.00 79.06 103 HIS A O 1
ATOM 793 N N . ARG A 1 104 ? -6.027 12.392 -1.602 1.00 79.44 104 ARG A N 1
ATOM 794 C CA . ARG A 1 104 ? -6.708 11.523 -2.581 1.00 79.44 104 ARG A CA 1
ATOM 795 C C . ARG A 1 104 ? -7.316 10.276 -1.958 1.00 79.44 104 ARG A C 1
ATOM 797 O O . ARG A 1 104 ? -8.320 9.782 -2.455 1.00 79.44 104 ARG A O 1
ATOM 804 N N . LEU A 1 105 ? -6.693 9.749 -0.907 1.00 86.69 105 LEU A N 1
ATOM 805 C CA . LEU A 1 105 ? -7.022 8.430 -0.370 1.00 86.69 105 LEU A CA 1
ATOM 806 C C . LEU A 1 105 ? -7.623 8.468 1.034 1.00 86.69 105 LEU A C 1
ATOM 808 O O . LEU A 1 105 ? -8.109 7.436 1.488 1.00 86.69 105 LEU A O 1
ATOM 812 N N . LEU A 1 106 ? -7.627 9.615 1.725 1.00 88.12 106 LEU A N 1
ATOM 813 C CA . LEU A 1 106 ? -8.156 9.682 3.089 1.00 88.12 106 LEU A CA 1
ATOM 814 C C . LEU A 1 106 ? -9.621 9.242 3.154 1.00 88.12 106 LEU A C 1
ATOM 816 O O . LEU A 1 106 ? -9.956 8.397 3.974 1.00 88.12 106 LEU A O 1
ATOM 820 N N . GLY A 1 107 ? -10.474 9.741 2.254 1.00 89.25 107 GLY A N 1
ATOM 821 C CA . GLY A 1 107 ? -11.889 9.355 2.218 1.00 89.25 107 GLY A CA 1
ATOM 822 C C . GLY A 1 107 ? -12.100 7.853 1.994 1.00 89.25 107 GLY A C 1
ATOM 823 O O . GLY A 1 107 ? -12.949 7.248 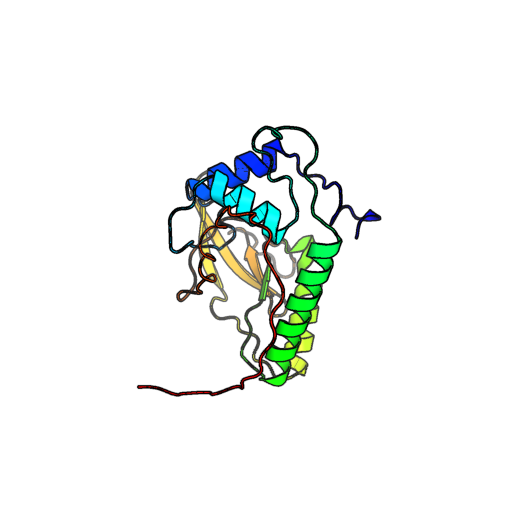2.643 1.00 89.25 107 GLY A O 1
ATOM 824 N N . PHE A 1 108 ? -11.280 7.238 1.136 1.00 91.12 108 PHE A N 1
ATOM 825 C CA . PHE A 1 108 ? -11.318 5.798 0.883 1.00 91.12 108 PHE A CA 1
ATOM 826 C C . PHE A 1 108 ? -10.939 4.989 2.131 1.00 91.12 108 PHE A C 1
ATOM 828 O O . PHE A 1 108 ? -11.693 4.115 2.554 1.00 91.12 108 PHE A O 1
ATOM 835 N N . TYR A 1 109 ? -9.803 5.304 2.761 1.00 92.62 109 TYR A N 1
ATOM 836 C CA . TYR A 1 109 ? -9.368 4.595 3.967 1.00 92.62 109 TYR A CA 1
ATOM 837 C C . TYR A 1 109 ? -10.279 4.859 5.169 1.00 92.62 109 TYR A C 1
ATOM 839 O O . TYR A 1 109 ? -10.473 3.958 5.978 1.00 92.62 109 TYR A O 1
ATOM 847 N N . ALA A 1 110 ? -10.876 6.048 5.272 1.00 92.75 110 ALA A N 1
ATOM 848 C CA . ALA A 1 110 ? -11.830 6.364 6.329 1.00 92.75 110 ALA A CA 1
ATOM 849 C C . ALA A 1 110 ? -13.110 5.526 6.193 1.00 92.75 110 ALA A C 1
ATOM 851 O O . ALA A 1 110 ? -13.594 4.988 7.181 1.00 92.75 110 ALA A O 1
ATOM 852 N N . ALA A 1 111 ? -13.614 5.329 4.968 1.00 95.19 111 ALA A N 1
ATOM 853 C CA . ALA A 1 111 ? -14.747 4.435 4.731 1.00 95.19 111 ALA A CA 1
ATOM 854 C C . ALA A 1 111 ? -14.426 2.977 5.115 1.00 95.19 111 ALA A C 1
ATOM 856 O O . ALA A 1 111 ? -15.274 2.284 5.677 1.00 95.19 111 ALA A O 1
ATOM 857 N N . LEU A 1 112 ? -13.193 2.516 4.864 1.00 94.69 112 LEU A N 1
ATOM 858 C CA . LEU A 1 112 ? -12.736 1.203 5.331 1.00 94.69 112 LEU A CA 1
ATOM 859 C C . LEU A 1 112 ? -12.648 1.132 6.861 1.00 94.69 112 LEU A C 1
ATOM 861 O O . LEU A 1 112 ? -13.053 0.125 7.437 1.00 94.69 112 LEU A O 1
ATOM 865 N N . ALA A 1 113 ? -12.145 2.183 7.515 1.00 95.25 113 ALA A N 1
ATOM 866 C CA . ALA A 1 113 ? -12.078 2.267 8.973 1.00 95.25 113 ALA A CA 1
ATOM 867 C C . ALA A 1 113 ? -13.476 2.158 9.597 1.00 95.25 113 ALA A C 1
ATOM 869 O O . ALA A 1 113 ? -13.683 1.340 10.492 1.00 95.25 113 ALA A O 1
ATOM 870 N N . ASP A 1 114 ? -14.440 2.916 9.069 1.00 95.81 114 ASP A N 1
ATOM 871 C CA . ASP A 1 114 ? -15.829 2.910 9.530 1.00 95.81 114 ASP A CA 1
ATOM 872 C C . ASP A 1 114 ? -16.472 1.525 9.342 1.00 95.81 114 ASP A C 1
ATOM 874 O O . ASP A 1 114 ? -17.082 0.993 10.270 1.00 95.81 114 ASP A O 1
ATOM 878 N N . ALA A 1 115 ? -16.283 0.895 8.176 1.00 95.88 115 ALA A N 1
ATOM 879 C CA . ALA A 1 115 ? -16.826 -0.433 7.890 1.00 95.88 115 ALA A CA 1
ATOM 880 C C . ALA A 1 115 ? -16.231 -1.530 8.793 1.00 95.88 115 ALA A C 1
ATOM 882 O O . ALA A 1 115 ? -16.959 -2.388 9.294 1.00 95.88 115 ALA A O 1
ATOM 883 N N . LEU A 1 116 ? -14.915 -1.503 9.029 1.00 96.31 116 LEU A N 1
ATOM 884 C CA . LEU A 1 116 ? -14.244 -2.454 9.919 1.00 96.31 116 LEU A CA 1
ATOM 885 C C . LEU A 1 116 ? -14.656 -2.239 11.380 1.00 96.31 116 LEU A C 1
ATOM 887 O O . LEU A 1 116 ? -14.917 -3.211 12.088 1.00 96.31 116 LEU A O 1
ATOM 891 N N . SER A 1 117 ? -14.775 -0.982 11.813 1.00 96.12 117 SER A N 1
ATOM 892 C CA . SER A 1 117 ? -15.280 -0.626 13.142 1.00 96.12 117 SER A CA 1
ATOM 893 C C . SER A 1 117 ? -16.713 -1.130 13.351 1.00 96.12 117 SER A C 1
ATOM 895 O O . SER A 1 117 ? -16.996 -1.801 14.342 1.00 96.12 117 SER A O 1
ATOM 897 N N . ALA A 1 118 ? -17.600 -0.925 12.370 1.00 96.75 118 ALA A N 1
ATOM 898 C CA . ALA A 1 118 ? -18.974 -1.429 12.402 1.00 96.75 118 ALA A CA 1
ATOM 899 C C . ALA A 1 118 ? -19.053 -2.968 12.435 1.00 96.75 118 ALA A C 1
ATOM 901 O O . ALA A 1 118 ? -19.966 -3.529 13.040 1.00 96.75 118 ALA A O 1
ATOM 902 N N . ALA A 1 119 ? -18.082 -3.663 11.832 1.00 96.44 119 ALA A N 1
ATOM 903 C CA . ALA A 1 119 ? -17.947 -5.119 11.925 1.00 96.44 119 ALA A CA 1
ATOM 904 C C . ALA A 1 119 ? -17.384 -5.607 13.282 1.00 96.44 119 ALA A C 1
ATOM 906 O O . ALA A 1 119 ? -17.375 -6.811 13.552 1.00 96.44 119 ALA A O 1
ATOM 907 N N . GLY A 1 120 ? -16.944 -4.691 14.151 1.00 96.12 120 GLY A N 1
ATOM 908 C CA . GLY A 1 120 ? -16.427 -4.973 15.489 1.00 96.12 120 GLY A CA 1
ATOM 909 C C . GLY A 1 120 ? -14.903 -5.064 15.588 1.00 96.12 120 GLY A C 1
ATOM 910 O O . GLY A 1 120 ? -14.404 -5.542 16.605 1.00 96.12 120 GLY A O 1
ATOM 911 N N . CYS A 1 121 ? -14.153 -4.635 14.568 1.00 97.25 121 CYS A N 1
ATOM 912 C CA . CYS A 1 121 ? -12.699 -4.498 14.662 1.00 97.25 121 CYS A CA 1
ATOM 913 C C . CYS A 1 121 ? -12.313 -3.249 15.465 1.00 97.25 121 CYS A C 1
ATOM 915 O O . CYS A 1 121 ? -12.834 -2.160 15.230 1.00 97.25 121 CYS A O 1
ATOM 917 N N . THR A 1 122 ? -11.306 -3.363 16.332 1.00 96.62 122 THR A N 1
ATOM 918 C CA . THR A 1 122 ? -10.690 -2.190 16.970 1.00 96.62 122 THR A CA 1
ATOM 919 C C . THR A 1 122 ? -9.803 -1.447 15.969 1.00 96.62 122 THR A C 1
ATOM 921 O O . THR A 1 122 ? -8.778 -1.982 15.542 1.00 96.62 122 THR A O 1
ATOM 924 N N . VAL A 1 123 ? -10.154 -0.206 15.619 1.00 95.31 123 VAL A N 1
ATOM 925 C CA . VAL A 1 123 ? -9.294 0.677 14.811 1.00 95.31 123 VAL A CA 1
ATOM 926 C C . VAL A 1 123 ? -8.261 1.340 15.721 1.00 95.31 123 VAL A C 1
ATOM 928 O O . VAL A 1 123 ? -8.603 2.083 16.637 1.00 95.31 123 VAL A O 1
ATOM 931 N N 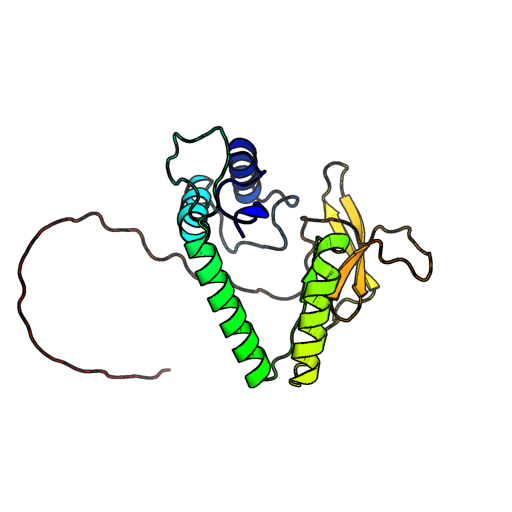. LEU A 1 124 ? -6.988 1.032 15.495 1.00 93.38 124 LEU A N 1
ATOM 932 C CA . LEU A 1 124 ? -5.873 1.450 16.335 1.00 93.38 124 LEU A CA 1
ATOM 933 C C . LEU A 1 124 ? -5.346 2.830 15.926 1.00 93.38 124 LEU A C 1
ATOM 935 O O . LEU A 1 124 ? -5.102 3.088 14.749 1.00 93.38 124 LEU A O 1
ATOM 939 N N . THR A 1 125 ? -5.053 3.665 16.926 1.00 91.75 125 THR A N 1
ATOM 940 C CA . THR A 1 125 ? -4.373 4.963 16.765 1.00 91.75 125 THR A CA 1
ATOM 941 C C . THR A 1 125 ? -3.143 5.073 17.683 1.00 91.75 125 THR A C 1
ATOM 943 O O . THR A 1 125 ? -3.048 5.991 18.500 1.00 91.75 125 THR A O 1
ATOM 946 N N . PRO A 1 126 ? -2.203 4.109 17.625 1.00 85.12 126 PRO A N 1
ATOM 947 C CA . PRO A 1 126 ? -1.225 3.872 18.691 1.00 85.12 126 PRO A CA 1
ATOM 948 C C . PRO A 1 126 ? -0.166 4.969 18.826 1.00 85.12 126 PRO A C 1
ATOM 950 O O . PRO A 1 126 ? 0.554 4.997 19.816 1.00 85.12 126 PRO A O 1
ATOM 953 N N . ALA A 1 127 ? -0.043 5.835 17.822 1.00 82.69 127 ALA A N 1
ATOM 954 C CA . ALA A 1 127 ? 1.003 6.843 17.742 1.00 82.69 127 ALA A CA 1
ATOM 955 C C . ALA A 1 127 ? 0.433 8.252 17.489 1.00 82.69 127 ALA A C 1
ATOM 957 O O . ALA A 1 127 ? 1.076 9.083 16.852 1.00 82.69 127 ALA A O 1
ATOM 958 N N . GLN A 1 128 ? -0.786 8.521 17.970 1.00 81.06 128 GLN A N 1
ATOM 959 C CA . GLN A 1 128 ? -1.399 9.850 17.890 1.00 81.06 128 GLN A CA 1
ATOM 960 C C . GLN A 1 128 ? -0.490 10.904 18.535 1.00 81.06 128 GLN A C 1
ATOM 962 O O . GLN A 1 128 ? -0.100 10.764 19.692 1.00 81.06 128 GLN A O 1
ATOM 967 N N . GLY A 1 129 ? -0.184 11.972 17.794 1.00 73.25 129 GLY A N 1
ATOM 968 C CA . GLY A 1 129 ? 0.590 13.105 18.305 1.00 73.25 129 GLY A CA 1
ATOM 969 C C . GLY A 1 129 ? 2.089 12.840 18.451 1.00 73.25 129 GLY A C 1
ATOM 970 O O . GLY A 1 129 ? 2.795 13.676 19.009 1.00 73.25 129 GLY A O 1
ATOM 971 N N . HIS A 1 130 ? 2.594 11.706 17.957 1.00 82.56 130 HIS A N 1
ATOM 972 C CA . HIS A 1 130 ? 4.029 11.445 17.940 1.00 82.56 130 HIS A CA 1
ATOM 973 C C . HIS A 1 130 ? 4.723 12.165 16.782 1.00 82.56 130 HIS A C 1
ATOM 975 O O . HIS A 1 130 ? 4.197 12.243 15.670 1.00 82.56 130 HIS A O 1
ATOM 981 N N . CYS A 1 131 ? 5.947 12.624 17.037 1.00 83.38 131 CYS A N 1
ATOM 982 C CA . CYS A 1 131 ? 6.827 13.175 16.016 1.00 83.38 131 CYS A CA 1
ATOM 983 C C . CYS A 1 131 ? 7.618 12.066 15.312 1.00 83.38 131 CYS A C 1
ATOM 985 O O . CYS A 1 131 ? 8.009 11.066 15.917 1.00 83.38 131 CYS A O 1
ATOM 987 N N . VAL A 1 132 ? 7.841 12.251 14.018 1.00 79.06 132 VAL A N 1
ATOM 988 C CA . VAL A 1 132 ? 8.330 11.247 13.080 1.00 79.06 132 VAL A CA 1
ATOM 989 C C . VAL A 1 132 ? 9.323 11.936 12.140 1.00 79.06 132 VAL A C 1
ATOM 991 O O . VAL A 1 132 ? 8.952 12.814 11.362 1.00 79.06 132 VAL A O 1
ATOM 994 N N . ASP A 1 133 ? 10.603 11.573 12.237 1.00 80.69 133 ASP A N 1
ATOM 995 C CA . ASP A 1 133 ? 11.672 12.176 11.435 1.00 80.69 133 ASP A CA 1
ATOM 996 C C . ASP A 1 133 ? 11.779 11.519 10.061 1.00 80.69 133 ASP A C 1
ATOM 998 O O . ASP A 1 133 ? 12.087 10.334 9.930 1.00 80.69 133 ASP A O 1
ATOM 1002 N N . ILE A 1 134 ? 11.542 12.291 9.010 1.00 76.75 134 ILE A N 1
ATOM 1003 C CA . ILE A 1 134 ? 11.457 11.815 7.632 1.00 76.75 134 ILE A CA 1
ATOM 1004 C C . ILE A 1 134 ? 12.619 12.418 6.853 1.00 76.75 134 ILE A C 1
ATOM 1006 O O . ILE A 1 134 ? 12.768 13.638 6.736 1.00 76.75 134 ILE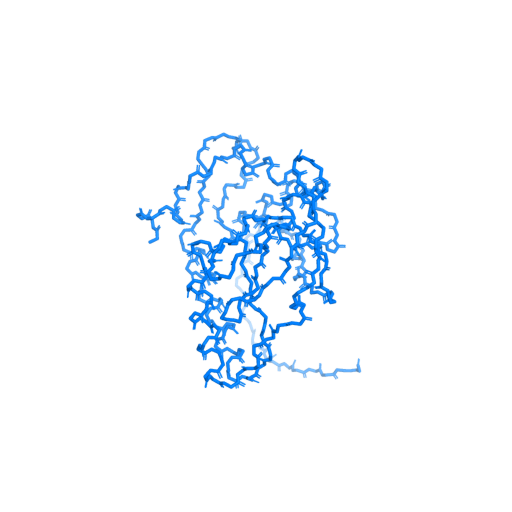 A O 1
ATOM 1010 N N . THR A 1 135 ? 13.461 11.551 6.288 1.00 76.94 135 THR A N 1
ATOM 1011 C CA . THR A 1 135 ? 14.519 11.984 5.375 1.00 76.94 135 THR A CA 1
ATOM 1012 C C . THR A 1 135 ? 13.891 12.468 4.076 1.00 76.94 135 THR A C 1
ATOM 1014 O O . THR A 1 135 ? 13.238 11.706 3.363 1.00 76.94 135 THR A O 1
ATOM 1017 N N . THR A 1 136 ? 14.102 13.740 3.753 1.00 74.25 136 THR A N 1
ATOM 1018 C CA . THR A 1 136 ? 13.667 14.358 2.497 1.00 74.25 136 THR A CA 1
ATOM 1019 C C . THR A 1 136 ? 14.875 14.670 1.613 1.00 74.25 136 THR A C 1
ATOM 1021 O O . THR A 1 136 ? 16.024 14.589 2.046 1.00 74.25 136 THR A O 1
ATOM 1024 N N . ARG A 1 137 ? 14.640 15.103 0.367 1.00 69.75 137 ARG A N 1
ATOM 1025 C CA . ARG A 1 137 ? 15.717 15.635 -0.493 1.00 69.75 137 ARG A CA 1
ATOM 1026 C C . ARG A 1 137 ? 16.404 16.887 0.077 1.00 69.75 137 ARG A C 1
ATOM 1028 O O . ARG A 1 137 ? 17.471 17.242 -0.401 1.00 69.75 137 ARG A O 1
ATOM 1035 N N . PHE A 1 138 ? 15.793 17.541 1.065 1.00 72.75 138 PHE A N 1
ATOM 1036 C CA . PHE A 1 138 ? 16.289 18.754 1.719 1.00 72.75 138 PHE A CA 1
ATOM 1037 C C . PHE A 1 138 ? 16.881 18.478 3.111 1.00 72.75 138 PHE A C 1
ATOM 1039 O O . PHE A 1 138 ? 17.039 19.405 3.899 1.00 72.75 138 PHE A O 1
ATOM 1046 N N . GLY A 1 139 ? 17.169 17.213 3.430 1.00 76.81 139 GLY A N 1
ATOM 1047 C CA . GLY A 1 139 ? 17.627 16.785 4.750 1.00 76.81 139 GLY A CA 1
ATOM 1048 C C . GLY A 1 139 ? 16.513 16.187 5.608 1.00 76.81 139 GLY A C 1
ATOM 1049 O O . GLY A 1 139 ? 15.396 15.937 5.138 1.00 76.81 139 GLY A O 1
ATOM 1050 N N . LEU A 1 140 ? 16.847 15.908 6.867 1.00 80.62 140 LEU A N 1
ATOM 1051 C CA . LEU A 1 140 ? 15.918 15.375 7.858 1.00 80.62 140 LEU A CA 1
ATOM 1052 C C . LEU A 1 140 ? 14.900 16.452 8.242 1.00 80.62 140 LEU A C 1
ATOM 1054 O O . LEU A 1 140 ? 15.276 17.586 8.530 1.00 80.62 140 LEU A O 1
ATOM 1058 N N . ARG A 1 141 ? 13.616 16.099 8.236 1.00 80.44 141 ARG A N 1
ATOM 1059 C CA . ARG A 1 141 ? 12.539 16.964 8.721 1.00 80.44 141 ARG A CA 1
ATOM 1060 C C . ARG A 1 141 ? 11.664 16.182 9.684 1.00 80.44 141 ARG A C 1
ATOM 1062 O O . ARG A 1 141 ? 11.290 15.053 9.382 1.00 80.44 141 ARG A O 1
ATOM 1069 N N . THR A 1 142 ? 11.326 16.795 10.806 1.00 82.06 142 THR A N 1
ATOM 1070 C CA . THR A 1 142 ? 10.402 16.231 11.789 1.00 82.06 142 THR A CA 1
ATOM 1071 C C . THR A 1 142 ? 8.972 16.533 11.366 1.00 82.06 142 THR A C 1
ATOM 1073 O O . THR A 1 142 ? 8.655 17.673 11.044 1.00 82.06 142 THR A O 1
ATOM 1076 N N . TYR A 1 143 ? 8.111 15.524 11.353 1.00 81.38 143 TYR A N 1
ATOM 1077 C CA . TYR A 1 143 ? 6.689 15.651 11.046 1.00 81.38 143 TYR A CA 1
ATOM 1078 C C . TYR A 1 143 ? 5.846 15.093 12.188 1.00 81.38 143 TYR A C 1
ATOM 1080 O O . TYR A 1 143 ? 6.326 14.284 12.974 1.00 81.38 143 TYR A O 1
ATOM 1088 N N . ASN A 1 144 ? 4.575 15.477 12.251 1.00 83.94 144 ASN A N 1
ATOM 1089 C CA . ASN A 1 144 ? 3.634 14.962 13.241 1.00 83.94 144 ASN A CA 1
ATOM 1090 C C . ASN A 1 144 ? 2.790 13.838 12.641 1.00 83.94 144 ASN A C 1
ATOM 1092 O O . ASN A 1 144 ? 2.257 13.986 11.540 1.00 83.94 144 ASN A O 1
ATOM 1096 N N . LEU A 1 145 ? 2.640 12.732 13.364 1.00 85.38 145 LEU A N 1
ATOM 1097 C CA . LEU A 1 145 ? 1.694 11.680 13.020 1.00 85.38 145 LEU A CA 1
ATOM 1098 C C . LEU A 1 145 ? 0.326 11.998 13.629 1.00 85.38 145 LEU A C 1
ATOM 1100 O O . LEU A 1 145 ? 0.176 12.122 14.847 1.00 85.38 145 LEU A O 1
ATOM 1104 N N . ASP A 1 146 ? -0.673 12.115 12.766 1.00 87.38 146 ASP A N 1
ATOM 1105 C CA . ASP A 1 146 ? -2.051 12.430 13.126 1.00 87.38 146 ASP A CA 1
ATOM 1106 C C . ASP A 1 146 ? -3.003 11.362 12.578 1.00 87.38 146 ASP A C 1
ATOM 1108 O O . ASP A 1 146 ? -2.664 10.645 11.634 1.00 87.38 146 ASP A O 1
ATOM 1112 N N . TYR A 1 147 ? -4.193 11.249 13.164 1.00 88.75 147 TYR A N 1
ATOM 1113 C CA . TYR A 1 147 ? -5.214 10.300 12.739 1.00 88.75 147 TYR A CA 1
ATOM 1114 C C . TYR A 1 147 ? -6.513 11.039 12.452 1.00 88.75 147 TYR A C 1
ATOM 1116 O O . TYR A 1 147 ? -7.185 11.541 13.351 1.00 88.75 147 TYR A O 1
ATOM 1124 N N . VAL A 1 148 ? -6.913 11.060 11.183 1.00 88.50 148 VAL A N 1
ATOM 1125 C CA . VAL A 1 148 ? -8.198 11.631 10.772 1.00 88.50 148 VAL A CA 1
ATOM 1126 C C . VAL A 1 148 ? -9.141 10.486 10.450 1.00 88.50 148 VAL A C 1
ATOM 1128 O O . VAL A 1 148 ? -8.845 9.658 9.592 1.00 88.50 148 VAL A O 1
ATOM 1131 N N . ARG A 1 149 ? -10.269 10.416 11.170 1.00 88.56 149 ARG A N 1
ATOM 1132 C CA . ARG A 1 149 ? -11.271 9.339 11.037 1.00 88.56 149 ARG A CA 1
ATOM 1133 C C . ARG A 1 149 ? -10.650 7.932 11.122 1.00 88.56 149 ARG A C 1
ATOM 1135 O O . ARG A 1 149 ? -10.955 7.056 10.322 1.00 88.56 149 ARG A O 1
ATOM 1142 N N . GLY A 1 150 ? -9.728 7.740 12.069 1.00 86.81 150 GLY A N 1
ATOM 1143 C CA . GLY A 1 150 ? -9.045 6.458 12.288 1.00 86.81 150 GLY A CA 1
ATOM 1144 C C . GLY A 1 150 ? -7.946 6.117 11.272 1.00 86.81 150 GLY A C 1
ATOM 1145 O O . GLY A 1 150 ? -7.412 5.012 11.316 1.00 86.81 150 GLY A O 1
ATOM 1146 N N . VAL A 1 151 ? -7.583 7.043 10.375 1.00 92.19 151 VAL A N 1
ATOM 1147 C CA . VAL A 1 151 ? -6.536 6.844 9.362 1.00 92.19 151 VAL A CA 1
ATOM 1148 C C . VAL A 1 151 ? -5.310 7.687 9.693 1.00 92.19 151 VAL A C 1
ATOM 1150 O O . VAL A 1 151 ? -5.392 8.914 9.736 1.00 92.19 151 VAL A O 1
ATOM 1153 N N . ALA A 1 152 ? -4.168 7.025 9.870 1.00 90.00 152 ALA A N 1
ATOM 1154 C CA . ALA A 1 152 ? -2.877 7.654 10.105 1.00 90.00 152 ALA A CA 1
ATOM 1155 C C . ALA A 1 152 ? -2.399 8.445 8.876 1.00 90.00 152 ALA A C 1
ATOM 1157 O O . ALA A 1 152 ? -2.412 7.944 7.747 1.00 90.00 152 ALA A O 1
ATOM 1158 N N . LEU A 1 153 ? -1.916 9.663 9.094 1.00 88.81 153 LEU A N 1
ATOM 1159 C CA . LEU A 1 153 ? -1.278 10.500 8.084 1.00 88.81 153 LEU A CA 1
ATOM 1160 C C . LEU A 1 153 ? -0.214 11.392 8.723 1.00 88.81 153 LEU A C 1
ATOM 1162 O O . LEU A 1 153 ? -0.256 11.705 9.910 1.00 88.81 153 LEU A O 1
ATOM 1166 N N . VAL A 1 154 ? 0.751 11.809 7.915 1.00 85.62 154 VAL A N 1
ATOM 1167 C CA . VAL A 1 154 ? 1.845 12.679 8.349 1.00 85.62 154 VAL A CA 1
ATOM 1168 C C . VAL A 1 154 ? 1.459 14.137 8.094 1.00 85.62 154 VAL A C 1
ATOM 1170 O O . VAL A 1 154 ? 0.892 14.443 7.048 1.00 85.62 154 VAL A O 1
ATOM 1173 N N . ARG A 1 155 ? 1.768 15.053 9.016 1.00 79.31 155 ARG A N 1
ATOM 1174 C CA . ARG A 1 155 ? 1.584 16.507 8.867 1.00 79.31 155 ARG A CA 1
ATOM 1175 C C . ARG A 1 155 ? 2.895 17.255 9.044 1.00 79.31 155 ARG A C 1
ATOM 1177 O O . ARG A 1 155 ? 3.719 16.884 9.876 1.00 79.31 155 ARG A O 1
ATOM 1184 N N . GLU A 1 156 ? 3.071 18.325 8.275 1.00 71.62 156 GLU A N 1
ATOM 1185 C CA . GLU A 1 156 ? 4.199 19.242 8.456 1.00 71.62 156 GLU A CA 1
ATOM 1186 C C . GLU A 1 156 ? 4.151 19.916 9.840 1.00 71.62 156 GLU A C 1
ATOM 1188 O O . GLU A 1 156 ? 3.057 20.161 10.361 1.00 71.62 156 GLU A O 1
ATOM 1193 N N . PRO A 1 157 ? 5.316 20.216 10.443 1.00 60.19 157 PRO A N 1
ATOM 1194 C CA . PRO A 1 157 ? 5.423 20.644 11.837 1.00 60.19 157 PRO A CA 1
ATOM 1195 C C . PRO A 1 157 ? 4.904 22.061 12.151 1.00 60.19 157 PRO A C 1
ATOM 1197 O O . PRO A 1 157 ? 5.177 22.540 13.241 1.00 60.19 157 PRO A O 1
ATOM 1200 N N . ASP A 1 158 ? 4.129 22.723 11.282 1.00 51.47 158 ASP A N 1
ATOM 1201 C CA . ASP A 1 158 ? 3.708 24.117 11.529 1.00 51.47 158 ASP A CA 1
ATOM 1202 C C . ASP A 1 158 ? 2.269 24.475 11.108 1.00 51.47 158 ASP A C 1
ATOM 1204 O O . ASP A 1 158 ? 1.928 25.641 10.922 1.00 51.47 158 ASP A O 1
ATOM 1208 N N . VAL A 1 159 ? 1.370 23.490 10.983 1.00 46.94 159 VAL A N 1
ATOM 1209 C CA . VAL A 1 159 ? -0.067 23.775 10.786 1.00 46.94 159 VAL A CA 1
ATOM 1210 C C . VAL A 1 159 ? -0.827 23.598 12.099 1.00 46.94 159 VAL A C 1
ATOM 1212 O O . VAL A 1 159 ? -1.666 22.710 12.249 1.00 46.94 159 VAL A O 1
ATOM 1215 N N . LEU A 1 160 ? -0.555 24.481 13.064 1.00 38.38 160 LEU A N 1
ATOM 1216 C CA . LEU A 1 160 ? -1.505 24.802 14.131 1.00 38.38 160 LEU A CA 1
ATOM 1217 C C . LEU A 1 160 ? -2.625 25.659 13.530 1.00 38.38 160 LEU A C 1
ATOM 1219 O O . LEU A 1 160 ? -2.707 26.868 13.726 1.00 38.38 160 LEU A O 1
ATOM 1223 N N . THR A 1 161 ? -3.499 25.047 12.741 1.00 36.88 161 THR A N 1
ATOM 1224 C CA . THR A 1 161 ? -4.773 25.673 12.392 1.00 36.88 161 THR A CA 1
ATOM 1225 C C . THR A 1 161 ? -5.858 24.631 12.547 1.00 36.88 161 THR A C 1
ATOM 1227 O O . THR A 1 161 ? -5.934 23.659 11.794 1.00 36.88 161 THR A O 1
ATOM 1230 N N . ALA A 1 162 ? -6.674 24.832 13.580 1.00 36.19 162 ALA A N 1
ATOM 1231 C CA . ALA A 1 162 ? -7.885 24.079 13.822 1.00 36.19 162 ALA A CA 1
ATOM 1232 C C . ALA A 1 162 ? -8.683 23.936 12.512 1.00 36.19 162 ALA A C 1
ATOM 1234 O O . ALA A 1 162 ? -9.035 24.928 11.876 1.00 36.19 162 ALA A O 1
ATOM 1235 N N . GLY A 1 163 ? -8.945 22.692 12.105 1.00 37.72 163 GLY A N 1
ATOM 1236 C CA . GLY A 1 163 ? -9.959 22.385 11.096 1.00 37.72 163 GLY A CA 1
ATOM 1237 C C . GLY A 1 163 ? -9.531 22.305 9.626 1.00 37.72 163 GLY A C 1
ATOM 1238 O O . GLY A 1 163 ? -10.406 22.442 8.773 1.00 37.72 163 GLY A O 1
ATOM 1239 N N . ARG A 1 164 ? -8.259 22.048 9.272 1.00 36.25 164 ARG A N 1
ATOM 1240 C CA . ARG A 1 164 ? -7.896 21.743 7.865 1.00 36.25 164 ARG A CA 1
ATOM 1241 C C . ARG A 1 164 ? -7.210 20.391 7.652 1.00 36.25 164 ARG A C 1
ATOM 1243 O O . ARG A 1 164 ? -6.207 20.044 8.273 1.00 36.25 164 ARG A O 1
ATOM 1250 N N . GLU A 1 165 ? -7.743 19.640 6.691 1.00 48.03 165 GLU A N 1
ATOM 1251 C CA . GLU A 1 165 ? -7.295 18.330 6.191 1.00 48.03 165 GLU A CA 1
ATOM 1252 C C . GLU A 1 165 ? -6.019 18.410 5.322 1.00 48.03 165 GLU A C 1
ATOM 1254 O O . GLU A 1 165 ? -5.898 17.752 4.290 1.00 48.03 165 GLU A O 1
ATOM 1259 N N . THR A 1 166 ? -5.046 19.250 5.677 1.00 45.06 166 THR A N 1
ATOM 1260 C CA . THR A 1 166 ? -3.776 19.332 4.942 1.00 45.06 166 THR A CA 1
ATOM 1261 C C . THR A 1 166 ? -2.774 18.350 5.532 1.00 45.06 166 THR A C 1
ATOM 1263 O O . THR A 1 166 ? -2.011 18.681 6.440 1.00 45.06 166 THR A O 1
ATOM 1266 N N . GLY A 1 167 ? -2.837 17.105 5.063 1.00 47.53 167 GLY A N 1
ATOM 1267 C CA . GLY A 1 167 ? -1.800 16.110 5.311 1.00 47.53 167 GLY A CA 1
ATOM 1268 C C . GLY A 1 167 ? -0.644 16.245 4.319 1.00 47.53 167 GLY A C 1
ATOM 1269 O O . GLY A 1 167 ? -0.848 16.621 3.169 1.00 47.53 167 GLY A O 1
ATOM 1270 N N . ALA A 1 168 ? 0.566 15.926 4.758 1.00 55.28 168 ALA A N 1
ATOM 1271 C CA . ALA A 1 168 ? 1.765 15.935 3.938 1.00 55.28 168 ALA A CA 1
ATOM 1272 C C . ALA A 1 168 ? 1.871 14.647 3.110 1.00 55.28 168 ALA A C 1
ATOM 1274 O O . ALA A 1 168 ? 1.665 13.538 3.610 1.00 55.28 168 ALA A O 1
ATOM 1275 N N . HIS A 1 169 ? 2.237 14.795 1.838 1.00 46.53 169 HIS A N 1
ATOM 1276 C CA . HIS A 1 169 ? 2.635 13.668 1.003 1.00 46.53 169 HIS A CA 1
ATOM 1277 C C . HIS A 1 169 ? 4.031 13.185 1.416 1.00 46.53 169 HIS A C 1
ATOM 1279 O O . HIS A 1 169 ? 4.986 13.958 1.368 1.00 46.53 169 HIS A O 1
ATOM 1285 N N . SER A 1 170 ? 4.167 11.914 1.808 1.00 46.38 170 SER A N 1
ATOM 1286 C CA . SER A 1 170 ? 5.458 11.329 2.192 1.00 46.38 170 SER A CA 1
ATOM 1287 C C . SER A 1 170 ? 5.577 9.861 1.782 1.00 46.38 170 SER A C 1
ATOM 1289 O O . SER A 1 170 ? 4.619 9.094 1.889 1.00 46.38 170 SER A O 1
ATOM 1291 N N . HIS A 1 171 ? 6.782 9.482 1.348 1.00 50.56 171 HIS A N 1
ATOM 1292 C CA . HIS A 1 171 ? 7.190 8.107 1.035 1.00 50.56 171 HIS A CA 1
ATOM 1293 C C . HIS A 1 171 ? 8.324 7.601 1.938 1.00 50.56 171 HIS A C 1
ATOM 1295 O O . HIS A 1 171 ? 8.728 6.442 1.807 1.00 50.56 171 HIS A O 1
ATOM 1301 N N . SER A 1 172 ? 8.847 8.436 2.845 1.00 41.69 172 SER A N 1
ATOM 1302 C CA . SER A 1 172 ? 9.961 8.028 3.702 1.00 41.69 172 SER A CA 1
ATOM 1303 C C . SER A 1 172 ? 9.452 7.361 4.981 1.00 41.69 172 SER A C 1
ATOM 1305 O O . SER A 1 172 ? 8.507 7.864 5.594 1.00 41.69 172 SER A O 1
ATOM 1307 N N . PRO A 1 173 ? 10.061 6.246 5.414 1.00 38.69 173 PRO A N 1
ATOM 1308 C CA . PRO A 1 173 ? 9.715 5.619 6.665 1.00 38.69 173 PRO A CA 1
ATOM 1309 C C . PRO A 1 173 ? 10.397 6.376 7.800 1.00 38.69 173 PRO A C 1
ATOM 1311 O O . PRO A 1 173 ? 11.601 6.630 7.762 1.00 38.69 173 PRO A O 1
ATOM 1314 N N . SER A 1 174 ? 9.663 6.603 8.874 1.00 38.34 174 SER A N 1
ATOM 1315 C CA . SER A 1 174 ? 10.272 6.527 10.199 1.00 38.34 174 SER A CA 1
ATOM 1316 C C . SER A 1 174 ? 9.548 5.446 10.975 1.00 38.34 174 SER A C 1
ATOM 1318 O O . SER A 1 174 ? 8.343 5.239 10.833 1.00 38.34 174 SER A O 1
ATOM 1320 N N . ARG A 1 175 ? 10.339 4.675 11.720 1.00 34.47 175 ARG A N 1
ATOM 1321 C CA . ARG A 1 175 ? 9.904 3.446 12.379 1.00 34.47 175 ARG A CA 1
ATOM 1322 C C . ARG A 1 175 ? 8.823 3.746 13.419 1.00 34.47 175 ARG A C 1
ATOM 1324 O O . ARG A 1 175 ? 9.070 4.506 14.347 1.00 34.47 175 ARG A O 1
ATOM 1331 N N . PHE A 1 176 ? 7.701 3.035 13.328 1.00 32.97 176 PHE A N 1
ATOM 1332 C CA . PHE A 1 176 ? 6.803 2.779 14.453 1.00 32.97 176 PHE A CA 1
ATOM 1333 C C . PHE A 1 176 ? 6.449 1.274 14.500 1.00 32.97 176 PHE A C 1
ATOM 1335 O O . PHE A 1 176 ? 5.710 0.781 13.654 1.00 32.97 176 PHE A O 1
ATOM 1342 N N . ALA A 1 177 ? 6.968 0.576 15.525 1.00 32.38 177 ALA A N 1
ATOM 1343 C CA . ALA A 1 177 ? 6.516 -0.729 16.061 1.00 32.38 177 ALA A CA 1
ATOM 1344 C C . ALA A 1 177 ? 6.855 -2.047 15.271 1.00 32.38 177 ALA A C 1
ATOM 1346 O O . ALA A 1 177 ? 7.437 -1.988 14.189 1.00 32.38 177 ALA A O 1
ATOM 1347 N N . PRO A 1 178 ? 6.646 -3.259 15.858 1.00 34.91 178 PRO A N 1
ATOM 1348 C CA . PRO A 1 178 ? 7.498 -4.444 15.676 1.00 34.91 178 PRO A CA 1
ATOM 1349 C C . PRO A 1 178 ? 7.287 -5.215 14.361 1.00 34.91 178 PRO A C 1
ATOM 1351 O O . PRO A 1 178 ? 6.174 -5.567 13.995 1.00 34.91 178 PRO A O 1
ATOM 1354 N N . ARG A 1 179 ? 8.416 -5.528 13.711 1.00 30.31 179 ARG A N 1
ATOM 1355 C CA . ARG A 1 179 ? 8.704 -6.606 12.740 1.00 30.31 179 ARG A CA 1
ATOM 1356 C C . ARG A 1 179 ? 7.489 -7.287 12.077 1.00 30.31 179 ARG A C 1
ATOM 1358 O O . ARG A 1 179 ? 7.116 -8.405 12.434 1.00 30.31 179 ARG A O 1
ATOM 1365 N N . TRP A 1 180 ? 6.971 -6.663 11.022 1.00 28.39 180 TRP A N 1
ATOM 1366 C CA . TRP A 1 180 ? 6.128 -7.324 10.021 1.00 28.39 180 TRP A CA 1
ATOM 1367 C C . TRP A 1 180 ? 7.017 -7.981 8.955 1.00 28.39 180 TRP A C 1
ATOM 1369 O O . TRP A 1 180 ? 7.882 -7.325 8.380 1.00 28.39 180 TRP A O 1
ATOM 1379 N N . ARG A 1 181 ? 6.839 -9.289 8.722 1.00 35.03 181 ARG A N 1
ATOM 1380 C CA . ARG A 1 181 ? 7.653 -10.089 7.789 1.00 35.03 181 ARG A CA 1
ATOM 1381 C C . ARG A 1 181 ? 7.009 -10.130 6.409 1.00 35.03 181 ARG A C 1
ATOM 1383 O O . ARG A 1 181 ? 5.835 -10.478 6.298 1.00 35.03 181 ARG A O 1
ATOM 1390 N N . LEU A 1 182 ? 7.786 -9.856 5.366 1.00 37.34 182 LEU A N 1
ATOM 1391 C CA . LEU A 1 182 ? 7.407 -10.207 3.997 1.00 37.34 182 LEU A CA 1
ATOM 1392 C C . LEU A 1 182 ? 7.601 -11.722 3.768 1.00 37.34 182 LEU A C 1
ATOM 1394 O O . LEU A 1 182 ? 8.461 -12.333 4.410 1.00 37.34 182 LEU A O 1
ATOM 1398 N N . PRO A 1 183 ? 6.800 -12.359 2.894 1.00 32.91 183 PRO A N 1
ATOM 1399 C CA . PRO A 1 183 ? 6.916 -13.785 2.608 1.00 32.91 183 PRO A CA 1
ATOM 1400 C C . PRO A 1 183 ? 8.264 -14.150 1.967 1.00 32.91 183 PRO A C 1
ATOM 1402 O O . PRO A 1 183 ? 8.892 -13.355 1.268 1.00 32.91 183 PRO A O 1
ATOM 1405 N N . ARG A 1 184 ? 8.698 -15.391 2.225 1.00 41.09 184 ARG A N 1
ATOM 1406 C CA . ARG A 1 184 ? 9.957 -15.971 1.735 1.00 41.09 184 ARG A CA 1
ATOM 1407 C C . ARG A 1 184 ? 9.973 -16.038 0.204 1.00 41.09 184 ARG A C 1
ATOM 1409 O O . ARG A 1 184 ? 8.972 -16.376 -0.421 1.00 41.09 184 ARG A O 1
ATOM 1416 N N . ARG A 1 185 ? 11.156 -15.802 -0.365 1.00 43.12 185 ARG A N 1
ATOM 1417 C CA . ARG A 1 185 ? 11.523 -16.083 -1.760 1.00 43.12 185 ARG A CA 1
ATOM 1418 C C . ARG A 1 185 ? 11.128 -17.530 -2.133 1.00 43.12 185 ARG A C 1
ATOM 1420 O O . ARG A 1 185 ? 11.590 -18.442 -1.442 1.00 43.12 185 ARG A O 1
ATOM 1427 N N . PRO A 1 186 ? 10.323 -17.791 -3.182 1.00 36.97 186 PRO A N 1
ATOM 1428 C CA . PRO A 1 186 ? 10.300 -19.117 -3.789 1.00 36.97 186 PRO A CA 1
ATOM 1429 C C . PRO A 1 186 ? 11.674 -19.383 -4.418 1.00 36.97 186 PRO A C 1
ATOM 1431 O O . PRO A 1 186 ? 12.253 -18.509 -5.066 1.00 36.97 186 PRO A O 1
ATOM 1434 N N . ALA A 1 187 ? 12.231 -20.566 -4.161 1.00 40.12 187 ALA A N 1
ATOM 1435 C CA . ALA A 1 187 ? 13.501 -20.977 -4.744 1.00 40.12 187 ALA A CA 1
ATOM 1436 C C . ALA A 1 187 ? 13.396 -21.004 -6.282 1.00 40.12 187 ALA A C 1
ATOM 1438 O O . ALA A 1 187 ? 12.369 -21.382 -6.835 1.00 40.12 187 ALA A O 1
ATOM 1439 N N . THR A 1 188 ? 14.474 -20.556 -6.919 1.00 41.34 188 THR A N 1
ATOM 1440 C CA . THR A 1 188 ? 14.788 -20.434 -8.351 1.00 41.34 188 THR A CA 1
ATOM 1441 C C . THR A 1 188 ? 14.004 -21.350 -9.311 1.00 41.34 188 THR A C 1
ATOM 1443 O O . THR A 1 188 ? 13.858 -22.540 -9.022 1.00 41.34 188 THR A O 1
ATOM 1446 N N . PRO A 1 189 ? 13.611 -20.878 -10.515 1.00 35.38 189 PRO A N 1
ATOM 1447 C CA . PRO A 1 189 ? 13.097 -21.762 -11.553 1.00 35.38 189 PRO A CA 1
ATOM 1448 C C . PRO A 1 189 ? 14.241 -22.642 -12.065 1.00 35.38 189 PRO A C 1
ATOM 1450 O O . PRO A 1 189 ? 15.193 -22.159 -12.685 1.00 35.38 189 PRO A O 1
ATOM 1453 N N . SER A 1 190 ? 14.162 -23.947 -11.809 1.00 34.88 190 SER A N 1
ATOM 1454 C CA . SER A 1 190 ? 14.985 -24.901 -12.539 1.00 34.88 190 SER A CA 1
ATOM 1455 C C . SER A 1 190 ? 14.529 -24.887 -13.998 1.00 34.88 190 SER A C 1
ATOM 1457 O O . SER A 1 190 ? 13.407 -25.249 -14.348 1.00 34.88 190 SER A O 1
ATOM 1459 N N . ARG A 1 191 ? 15.420 -24.429 -14.878 1.00 35.12 191 ARG A N 1
ATOM 1460 C CA . ARG A 1 191 ? 15.392 -24.850 -16.274 1.00 35.12 191 ARG A CA 1
ATOM 1461 C C . ARG A 1 191 ? 15.585 -26.361 -16.262 1.00 35.12 191 ARG A C 1
ATOM 1463 O O . ARG A 1 191 ? 16.660 -26.805 -15.891 1.00 35.12 191 ARG A O 1
ATOM 1470 N N . ASN A 1 192 ? 14.551 -27.103 -16.634 1.00 28.47 192 ASN A N 1
ATOM 1471 C CA . ASN A 1 192 ? 14.655 -28.359 -17.367 1.00 28.47 192 ASN A CA 1
ATOM 1472 C C . ASN A 1 192 ? 13.311 -28.609 -18.050 1.00 28.47 192 ASN A C 1
ATOM 1474 O O . ASN A 1 192 ? 12.370 -29.146 -17.475 1.00 28.47 192 ASN A O 1
ATOM 1478 N N . TRP A 1 193 ? 13.232 -28.165 -19.302 1.00 24.73 193 TRP A N 1
ATOM 1479 C CA . TRP A 1 193 ? 12.337 -28.780 -20.266 1.00 24.73 193 TRP A CA 1
ATOM 1480 C C . TRP A 1 193 ? 12.926 -30.140 -20.629 1.00 24.73 193 TRP A C 1
ATOM 1482 O O . TRP A 1 193 ? 13.956 -30.216 -21.294 1.00 24.73 193 TRP A O 1
ATOM 1492 N N . SER A 1 194 ? 12.253 -31.203 -20.211 1.00 27.45 194 SER A N 1
ATOM 1493 C CA . SER A 1 194 ? 12.373 -32.516 -20.832 1.00 27.45 194 SER A CA 1
ATOM 1494 C C . SER A 1 194 ? 11.016 -33.205 -20.747 1.00 27.45 194 SER A C 1
ATOM 1496 O O . SER A 1 194 ? 10.529 -33.547 -19.674 1.00 27.45 194 SER A O 1
ATOM 1498 N N . SER A 1 195 ? 10.402 -33.326 -21.919 1.00 27.27 195 SER A N 1
ATOM 1499 C CA . SER A 1 195 ? 9.264 -34.178 -22.253 1.00 27.27 195 SER A CA 1
ATOM 1500 C C . SER A 1 195 ? 9.417 -35.596 -21.697 1.00 27.27 195 SER A C 1
ATOM 1502 O O . SER A 1 195 ? 10.472 -36.200 -21.889 1.00 27.27 195 SER A O 1
ATOM 1504 N N . GLY A 1 196 ? 8.358 -36.156 -21.105 1.00 23.84 196 GLY A N 1
ATOM 1505 C CA . GLY A 1 196 ? 8.346 -37.574 -20.739 1.00 23.84 196 GLY A CA 1
ATOM 1506 C C . GLY A 1 196 ? 7.199 -38.016 -19.831 1.00 23.84 196 GLY A C 1
ATOM 1507 O O . GLY A 1 196 ? 7.359 -38.042 -18.622 1.00 23.84 196 GLY A O 1
ATOM 1508 N N . THR A 1 197 ? 6.102 -38.420 -20.475 1.00 26.30 197 THR A N 1
ATOM 1509 C CA . THR A 1 197 ? 5.237 -39.567 -20.129 1.00 26.30 197 THR A CA 1
ATOM 1510 C C . THR A 1 197 ? 4.374 -39.524 -18.856 1.00 26.30 197 THR A C 1
ATOM 1512 O O . THR A 1 197 ? 4.847 -39.490 -17.726 1.00 26.30 197 THR A O 1
ATOM 1515 N N . MET A 1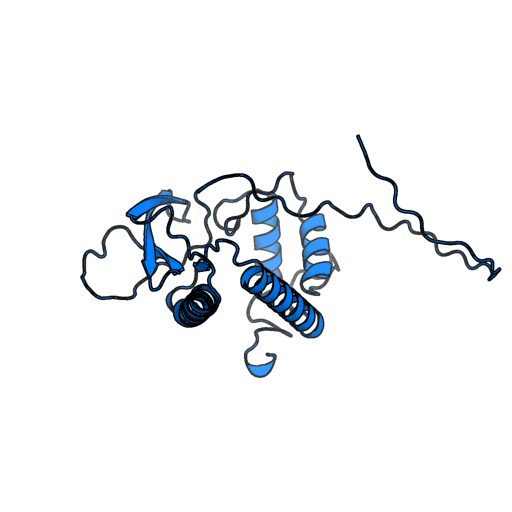 198 ? 3.061 -39.623 -19.092 1.00 25.02 198 MET A N 1
ATOM 1516 C CA . MET A 1 198 ? 2.038 -40.025 -18.128 1.00 25.02 198 MET A CA 1
ATOM 1517 C C . MET A 1 198 ? 2.320 -41.431 -17.587 1.00 25.02 198 MET A C 1
ATOM 1519 O O . MET A 1 198 ? 2.465 -42.362 -18.375 1.00 25.02 198 MET A O 1
ATOM 1523 N N . ASP A 1 199 ? 2.265 -41.597 -16.270 1.00 26.30 199 ASP A N 1
ATOM 1524 C CA . ASP A 1 199 ? 1.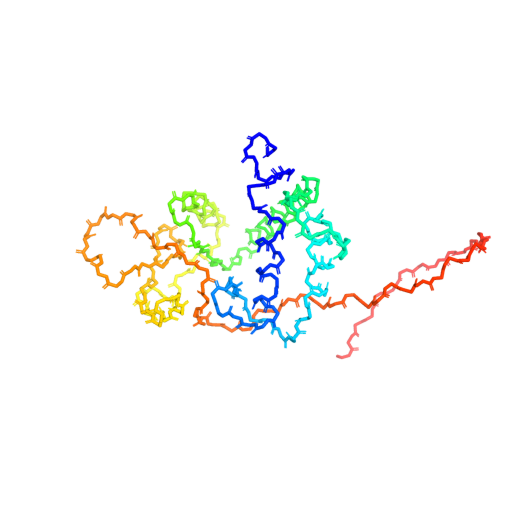735 -42.817 -15.664 1.00 26.30 199 ASP A CA 1
ATOM 1525 C C . ASP A 1 199 ? 1.028 -42.454 -14.355 1.00 26.30 199 ASP A C 1
ATOM 1527 O O . ASP A 1 199 ? 1.471 -41.587 -13.598 1.00 26.30 199 ASP A O 1
ATOM 1531 N N . GLY A 1 200 ? -0.140 -43.051 -14.159 1.00 24.70 200 GLY A N 1
ATOM 1532 C CA . GLY A 1 200 ? -1.025 -42.788 -13.045 1.00 24.70 200 GLY A CA 1
ATOM 1533 C C . GLY A 1 200 ? -0.678 -43.644 -11.838 1.00 24.70 200 GLY A C 1
ATOM 1534 O O . GLY A 1 200 ? -0.311 -44.806 -11.949 1.00 24.70 200 GLY A O 1
ATOM 1535 N N . SER A 1 201 ? -0.875 -43.093 -10.648 1.00 24.78 201 SER A N 1
ATOM 1536 C CA . SER A 1 201 ? -1.388 -43.857 -9.509 1.00 24.78 201 SER A CA 1
ATOM 1537 C C . SER A 1 201 ? -1.705 -42.934 -8.337 1.00 24.78 201 SER A C 1
ATOM 1539 O O . SER A 1 201 ? -1.140 -41.859 -8.161 1.00 24.78 201 SER A O 1
ATOM 1541 N N . ALA A 1 202 ? -2.716 -43.370 -7.599 1.00 24.03 202 ALA A N 1
ATOM 1542 C CA . ALA A 1 202 ? -3.374 -42.743 -6.469 1.00 24.03 202 ALA A CA 1
ATOM 1543 C C . ALA A 1 202 ? -2.482 -42.536 -5.228 1.00 24.03 202 ALA A C 1
ATOM 1545 O O . ALA A 1 202 ? -1.456 -43.189 -5.072 1.00 24.03 202 ALA A O 1
ATOM 1546 N N . GLY A 1 203 ? -2.970 -41.721 -4.283 1.00 24.30 203 GLY A N 1
ATOM 1547 C CA . GLY A 1 203 ? -2.515 -41.721 -2.884 1.00 24.30 203 GLY A CA 1
ATOM 1548 C C . GLY A 1 203 ? -2.338 -40.306 -2.325 1.00 24.30 203 GLY A C 1
ATOM 1549 O O . GLY A 1 203 ? -1.316 -39.681 -2.550 1.00 24.30 203 GLY A O 1
ATOM 1550 N N . GLN A 1 204 ? -3.383 -39.664 -1.801 1.00 24.36 204 GLN A N 1
ATOM 1551 C CA . GLN A 1 204 ? -3.824 -39.711 -0.397 1.00 24.36 204 GLN A CA 1
ATOM 1552 C C . GLN A 1 204 ? -3.082 -38.722 0.529 1.00 24.36 204 GLN A C 1
ATOM 1554 O O . GLN A 1 204 ? -1.863 -38.682 0.639 1.00 24.36 204 GLN A O 1
ATOM 1559 N N . VAL A 1 205 ? -3.905 -37.906 1.187 1.00 23.08 205 VAL A N 1
ATOM 1560 C CA . VAL A 1 205 ? -3.606 -36.865 2.175 1.00 23.08 205 VAL A CA 1
ATOM 1561 C C . VAL A 1 205 ? -3.111 -37.483 3.487 1.00 23.08 205 VAL A C 1
ATOM 1563 O O . VAL A 1 205 ? -3.698 -38.458 3.948 1.00 23.08 205 VAL A O 1
ATOM 1566 N N . SER A 1 206 ? -2.137 -36.857 4.158 1.00 24.69 206 SER A N 1
ATOM 1567 C CA . SER A 1 206 ? -1.996 -36.977 5.617 1.00 24.69 206 SER A CA 1
ATOM 1568 C C . SER A 1 206 ? -1.366 -35.730 6.239 1.00 24.69 206 SER A C 1
ATOM 1570 O O . SER A 1 206 ? -0.300 -35.276 5.830 1.00 24.69 206 SER A O 1
ATOM 1572 N N . TRP A 1 207 ? -2.048 -35.204 7.256 1.00 24.94 207 TRP A N 1
ATOM 1573 C CA . TRP A 1 207 ? -1.589 -34.162 8.174 1.00 24.94 207 TRP A CA 1
ATOM 1574 C C . TRP A 1 207 ? -0.754 -34.790 9.299 1.00 24.94 207 TRP A C 1
ATOM 1576 O O . TRP A 1 207 ? -1.095 -35.864 9.787 1.00 24.94 207 TRP A O 1
ATOM 1586 N N . GLY A 1 208 ? 0.306 -34.113 9.745 1.00 25.89 208 GLY A N 1
ATOM 1587 C CA . GLY A 1 208 ? 1.135 -34.552 10.870 1.00 25.89 208 GLY A CA 1
ATOM 1588 C C . GLY A 1 208 ? 1.726 -33.366 11.626 1.00 25.89 208 GLY A C 1
ATOM 1589 O O . GLY A 1 208 ? 2.480 -32.575 11.066 1.00 25.89 208 GLY A O 1
ATOM 1590 N N . SER A 1 209 ? 1.339 -33.237 12.891 1.00 27.31 209 SER A N 1
ATOM 1591 C CA . SER A 1 209 ? 1.706 -32.168 13.819 1.00 27.31 209 SER A CA 1
ATOM 1592 C C . SER A 1 209 ? 2.980 -32.493 14.614 1.00 27.31 209 SER A C 1
ATOM 1594 O O . SER A 1 209 ? 3.018 -33.554 15.227 1.00 27.31 209 SER A O 1
ATOM 1596 N N . ARG A 1 210 ? 3.874 -31.490 14.739 1.00 30.83 210 ARG A N 1
ATOM 1597 C CA . ARG A 1 210 ? 4.694 -31.119 15.931 1.00 30.83 210 ARG A CA 1
ATOM 1598 C C . ARG A 1 210 ? 5.784 -32.105 16.421 1.00 30.83 210 ARG A C 1
ATOM 1600 O O . ARG A 1 210 ? 5.798 -33.237 15.951 1.00 30.83 210 ARG A O 1
ATOM 1607 N N . PRO A 1 211 ? 6.734 -31.715 17.311 1.00 47.69 211 PRO A N 1
ATOM 1608 C CA . PRO A 1 211 ? 6.762 -30.613 18.307 1.00 47.69 211 PRO A CA 1
ATOM 1609 C C . PRO A 1 211 ? 7.071 -29.215 17.772 1.00 47.69 211 PRO A C 1
ATOM 1611 O O . PRO A 1 211 ? 8.002 -29.083 16.951 1.00 47.69 211 PRO A O 1
#

Organism: Streptomyces avermitilis (NCBI:txid33903)

Secondary structure (DSSP, 8-state):
-TTTTSSEEEEEEHHHHHHHHHHHHTT-GGG-TT---SS---HHHHHHHHHHHH-----TT--SSEEEE-HHHHHHHHHHHHHHHHHHHHHT--B-EE-S-HHHHHHHHHHHHHHHHHTT--B--TTTT-EEEEEETTEEEEEEEEEETTEEEEE-TT---TT---PPP-------SS-PPPPPPPP------------------------

Foldseek 3Di:
DVVVQPFFFHPDKLQNVLVLLCCVLVVPLQNCQQDDAPDHDDSLNVLVVCCVQFVWDSDPVPRTDTTGGHPVSVVVVVVVVVVVLVVCLVVLEADAAEDLCQPPCVVVRLVSLVVSVVSNHHLDPPQAQHWFWFQDPVGIAIWGWHADSSYTFTHHPPPPDPDDSDGHRGRGDGDDDDDDHDDDDDDDDDDDDDDDDDDDDDDDDDDDDDD